Protein AF-A0A9E1KAI9-F1 (afdb_monomer)

Structure (mmCIF, N/CA/C/O backbone):
data_AF-A0A9E1KAI9-F1
#
_entry.id   AF-A0A9E1KAI9-F1
#
loop_
_atom_site.group_PDB
_atom_site.id
_atom_site.type_symbol
_atom_site.label_atom_id
_atom_site.label_alt_id
_atom_site.label_comp_id
_atom_site.label_asym_id
_atom_site.label_entity_id
_atom_site.label_seq_id
_atom_site.pdbx_PDB_ins_code
_atom_site.Cartn_x
_atom_site.Cartn_y
_atom_site.Cartn_z
_atom_site.occupancy
_atom_site.B_iso_or_equiv
_atom_site.auth_seq_id
_atom_site.auth_comp_id
_atom_site.auth_asym_id
_atom_site.auth_atom_id
_atom_site.pdbx_PDB_model_num
ATOM 1 N N . MET A 1 1 ? 0.701 -1.160 5.513 1.00 92.69 1 MET A N 1
ATOM 2 C CA . MET A 1 1 ? 1.869 -0.340 5.899 1.00 92.69 1 MET A CA 1
ATOM 3 C C . MET A 1 1 ? 3.098 -0.960 5.252 1.00 92.69 1 MET A C 1
ATOM 5 O O . MET A 1 1 ? 3.395 -2.106 5.571 1.00 92.69 1 MET A O 1
ATOM 9 N N . PRO A 1 2 ? 3.752 -0.283 4.296 1.00 93.56 2 PRO A N 1
ATOM 10 C CA . PRO A 1 2 ? 4.969 -0.798 3.673 1.00 93.56 2 PRO A CA 1
ATOM 11 C C . PRO A 1 2 ? 6.137 -0.823 4.668 1.00 93.56 2 PRO A C 1
ATOM 13 O O . PRO A 1 2 ? 6.304 0.105 5.458 1.00 93.56 2 PRO A O 1
ATOM 16 N N . ARG A 1 3 ? 6.957 -1.875 4.601 1.00 92.00 3 ARG A N 1
ATOM 17 C CA . ARG A 1 3 ? 8.209 -2.004 5.356 1.00 92.00 3 ARG A CA 1
ATOM 18 C C . ARG A 1 3 ? 9.370 -1.870 4.375 1.00 92.00 3 ARG A C 1
ATOM 20 O O . ARG A 1 3 ? 9.527 -2.713 3.497 1.00 92.00 3 ARG A O 1
ATOM 27 N N . ILE A 1 4 ? 10.118 -0.775 4.476 1.00 92.88 4 ILE A N 1
ATOM 28 C CA . ILE A 1 4 ? 11.231 -0.445 3.577 1.00 92.88 4 ILE A CA 1
ATOM 29 C C . ILE A 1 4 ? 12.449 -0.165 4.445 1.00 92.88 4 ILE A C 1
ATOM 31 O O . ILE A 1 4 ? 12.391 0.680 5.336 1.00 92.88 4 ILE A O 1
ATOM 35 N N . GLU A 1 5 ? 13.537 -0.886 4.193 1.00 91.06 5 GLU A N 1
ATOM 36 C CA . GLU A 1 5 ? 14.785 -0.719 4.933 1.00 91.06 5 GLU A CA 1
ATOM 37 C C . GLU A 1 5 ? 15.281 0.734 4.868 1.00 91.06 5 GLU A C 1
ATOM 39 O O . GLU A 1 5 ? 15.220 1.387 3.825 1.00 91.06 5 GLU A O 1
ATOM 44 N N . GLY A 1 6 ? 15.743 1.255 6.006 1.00 91.44 6 GLY A N 1
ATOM 45 C CA . GLY A 1 6 ? 16.211 2.638 6.134 1.00 91.44 6 GLY A CA 1
ATOM 46 C C . GLY A 1 6 ? 15.108 3.689 6.307 1.00 91.44 6 GLY A C 1
ATOM 47 O O . GLY A 1 6 ? 15.427 4.847 6.578 1.00 91.44 6 GLY A O 1
ATOM 48 N N . LEU A 1 7 ? 13.827 3.310 6.219 1.00 95.38 7 LEU A N 1
ATOM 49 C CA . LEU A 1 7 ? 12.692 4.219 6.387 1.00 95.38 7 LEU A CA 1
ATOM 50 C C . LEU A 1 7 ? 11.769 3.790 7.527 1.00 95.38 7 LEU A C 1
ATOM 52 O O . LEU A 1 7 ? 11.474 2.613 7.725 1.00 95.38 7 LEU A O 1
ATOM 56 N N . LYS A 1 8 ? 11.249 4.779 8.253 1.00 96.50 8 LYS A N 1
ATOM 57 C CA . LYS A 1 8 ? 10.130 4.599 9.179 1.00 96.50 8 LYS A CA 1
ATOM 58 C C . LYS A 1 8 ? 8.825 4.806 8.425 1.00 96.50 8 LYS A C 1
ATOM 60 O O . LYS A 1 8 ? 8.721 5.719 7.607 1.00 96.50 8 LYS A O 1
ATOM 65 N N . CYS A 1 9 ? 7.820 3.989 8.725 1.00 96.00 9 CYS A N 1
ATOM 66 C CA . CYS A 1 9 ? 6.474 4.165 8.199 1.00 96.00 9 CYS A CA 1
ATOM 67 C C . CYS A 1 9 ? 5.512 4.536 9.328 1.00 96.00 9 CYS A C 1
ATOM 69 O O . CYS A 1 9 ? 5.541 3.936 10.403 1.00 96.00 9 CYS A O 1
ATOM 71 N N . SER A 1 10 ? 4.618 5.483 9.063 1.00 96.38 10 SER A N 1
ATOM 72 C CA . SER A 1 10 ? 3.436 5.711 9.889 1.00 96.38 10 SER A CA 1
ATOM 73 C C . SER A 1 10 ? 2.179 5.800 9.034 1.00 96.38 10 SER A C 1
ATOM 75 O O . SER A 1 10 ? 2.232 6.118 7.844 1.00 96.38 10 SER A O 1
ATOM 77 N N . VAL A 1 11 ? 1.039 5.470 9.635 1.00 95.62 11 VAL A N 1
ATOM 78 C CA . VAL A 1 11 ? -0.279 5.559 9.009 1.00 95.62 11 VAL A CA 1
ATOM 79 C C . VAL A 1 11 ? -1.146 6.472 9.857 1.00 95.62 11 VAL A C 1
ATOM 81 O O . VAL A 1 11 ? -1.372 6.198 11.027 1.00 95.62 11 VAL A O 1
ATOM 84 N N . THR A 1 12 ? -1.634 7.567 9.287 1.00 94.94 12 THR A N 1
ATOM 85 C CA . THR A 1 12 ? -2.639 8.411 9.943 1.00 94.94 12 THR A CA 1
ATOM 86 C C . THR A 1 12 ? -4.023 7.984 9.493 1.00 94.94 12 THR A C 1
ATOM 88 O O . THR A 1 12 ? -4.262 7.880 8.293 1.00 94.94 12 THR A O 1
ATOM 91 N N . LEU A 1 13 ? -4.937 7.769 10.436 1.00 92.75 13 LEU A N 1
ATOM 92 C CA . LEU A 1 13 ? -6.351 7.532 10.170 1.00 92.75 13 LEU A CA 1
ATOM 93 C C . LEU A 1 13 ? -7.173 8.643 10.832 1.00 92.75 13 LEU A C 1
ATOM 95 O O . LEU A 1 13 ? -7.096 8.849 12.043 1.00 92.75 13 LEU A O 1
ATOM 99 N N . ALA A 1 14 ? -7.952 9.377 10.043 1.00 91.88 14 ALA A N 1
ATOM 100 C CA . ALA A 1 14 ? -8.855 10.418 10.536 1.00 91.88 14 ALA A CA 1
ATOM 101 C C . ALA A 1 14 ? -10.234 9.827 10.862 1.00 91.88 14 ALA A C 1
ATOM 103 O O . ALA A 1 14 ? -10.716 9.016 10.097 1.00 91.88 14 ALA A O 1
ATOM 104 N N . ASN A 1 15 ? -10.903 10.230 11.940 1.00 91.00 15 ASN A N 1
ATOM 105 C CA . ASN A 1 15 ? -12.297 9.898 12.249 1.00 91.00 15 ASN A CA 1
ATOM 106 C C . ASN A 1 15 ? -13.258 11.069 11.892 1.00 91.00 15 ASN A C 1
ATOM 108 O O . ASN A 1 15 ? -14.039 11.525 12.729 1.00 91.00 15 ASN A O 1
ATOM 112 N N . PHE A 1 16 ? -13.140 11.642 10.690 1.00 86.19 16 PHE A N 1
ATOM 113 C CA . PHE A 1 16 ? -14.055 12.653 10.158 1.00 86.19 16 PHE A CA 1
ATOM 114 C C . PHE A 1 16 ? -14.029 12.696 8.618 1.00 86.19 16 PHE A C 1
ATOM 116 O O . PHE A 1 16 ? -12.988 12.408 8.020 1.00 86.19 16 PHE A O 1
ATOM 123 N N . PRO A 1 17 ? -15.143 13.082 7.967 1.00 79.12 17 PRO A N 1
ATOM 124 C CA . PRO A 1 17 ? -15.203 13.247 6.518 1.00 79.12 17 PRO A CA 1
ATOM 125 C C . PRO A 1 17 ? -14.328 14.418 6.046 1.00 79.12 17 PRO A C 1
ATOM 127 O O . PRO A 1 17 ? -14.084 15.372 6.781 1.00 79.12 17 PRO A O 1
ATOM 130 N N . CYS A 1 18 ? -13.885 14.380 4.787 1.00 73.94 18 CYS A N 1
ATOM 131 C CA . CYS A 1 18 ? -13.087 15.466 4.202 1.00 73.94 18 CYS A CA 1
ATOM 132 C C . CYS A 1 18 ? -13.876 16.754 3.930 1.00 73.94 18 CYS A C 1
ATOM 134 O O . CYS A 1 18 ? -13.268 17.797 3.704 1.00 73.94 18 CYS A O 1
ATOM 136 N N . VAL A 1 19 ? -15.204 16.674 3.914 1.00 71.94 19 VAL A N 1
ATOM 137 C CA . VAL A 1 19 ? -16.100 17.818 3.754 1.00 71.94 19 VAL A CA 1
ATOM 138 C C . VAL A 1 19 ? -17.153 17.717 4.836 1.00 71.94 19 VAL A C 1
ATOM 140 O O . VAL A 1 19 ? -17.646 16.622 5.119 1.00 71.94 19 VAL A O 1
ATOM 143 N N . GLU A 1 20 ? -17.512 18.851 5.422 1.00 67.56 20 GLU A N 1
ATOM 144 C CA . GLU A 1 20 ? -18.705 18.930 6.251 1.00 67.56 20 GLU A CA 1
ATOM 145 C C . GLU A 1 20 ? -19.921 18.638 5.363 1.00 67.56 20 GLU A C 1
ATOM 147 O O . GLU A 1 20 ? -20.245 19.394 4.449 1.00 67.56 20 GLU A O 1
ATOM 152 N N . GLY A 1 21 ? -20.542 17.478 5.575 1.00 65.31 21 GLY A N 1
ATOM 153 C CA . GLY A 1 21 ? -21.837 17.161 4.985 1.00 65.31 21 GLY A CA 1
ATOM 154 C C . GLY A 1 21 ? -22.973 17.712 5.844 1.00 65.31 21 GLY A C 1
ATOM 155 O O . GLY A 1 21 ? -22.769 18.109 6.988 1.00 65.31 21 GLY A O 1
ATOM 156 N N . GLU A 1 22 ? -24.204 17.643 5.334 1.00 58.81 22 GLU A N 1
ATOM 157 C CA . GLU A 1 22 ? -25.411 18.018 6.093 1.00 58.81 22 GLU A CA 1
ATOM 158 C C . GLU A 1 22 ? -25.587 17.204 7.389 1.00 58.81 22 GLU A C 1
ATOM 160 O O . GLU A 1 22 ? -26.283 17.623 8.313 1.00 58.81 22 GLU A O 1
ATOM 165 N N . ARG A 1 23 ? -24.953 16.026 7.474 1.00 62.12 23 ARG A N 1
ATOM 166 C CA . ARG A 1 23 ? -24.934 15.186 8.672 1.00 62.12 23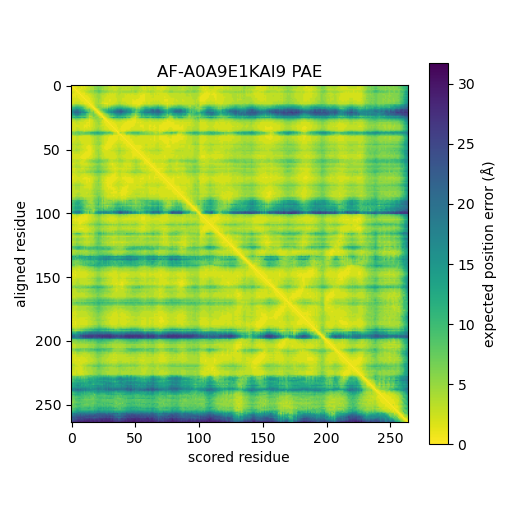 ARG A CA 1
ATOM 167 C C . ARG A 1 23 ? -23.615 15.340 9.415 1.00 62.12 23 ARG A C 1
ATOM 169 O O . ARG A 1 23 ? -22.555 15.005 8.889 1.00 62.12 23 ARG A O 1
ATOM 176 N N . LEU A 1 24 ? -23.715 15.749 10.677 1.00 67.50 24 LEU A N 1
ATOM 177 C CA . LEU A 1 24 ? -22.604 15.722 11.622 1.00 67.50 24 LEU A CA 1
ATOM 178 C C . LEU A 1 24 ? -22.093 14.287 11.790 1.00 67.50 24 LEU A C 1
ATOM 180 O O . LEU A 1 24 ? -22.855 13.375 12.121 1.00 67.50 24 LEU A O 1
ATOM 184 N N . TRP A 1 25 ? -20.791 14.096 11.583 1.00 80.38 25 TRP A N 1
ATOM 185 C CA . TRP A 1 25 ? -20.134 12.832 11.879 1.00 80.38 25 TRP A CA 1
ATOM 186 C C . TRP A 1 25 ? -20.003 12.671 13.395 1.00 80.38 25 TRP A C 1
ATOM 188 O O . TRP A 1 25 ? -19.253 13.403 14.036 1.00 80.38 25 TRP A O 1
ATOM 198 N N . SER A 1 26 ? -20.753 11.735 13.975 1.00 81.44 26 SER A N 1
ATOM 199 C CA . SER A 1 26 ? -20.848 11.547 15.431 1.00 81.44 26 SER A CA 1
ATOM 200 C C . SER A 1 26 ? -20.449 10.150 15.902 1.00 81.44 26 SER A C 1
ATOM 202 O O . SER A 1 26 ? -20.511 9.859 17.095 1.00 81.44 26 SER A O 1
ATOM 204 N N . LEU A 1 27 ? -20.029 9.276 14.984 1.00 87.88 27 LEU A N 1
ATOM 205 C CA . LEU A 1 27 ? -19.759 7.882 15.305 1.00 87.88 27 LEU A CA 1
ATOM 206 C C . LEU A 1 27 ? -18.315 7.691 15.781 1.00 87.88 27 LEU A C 1
ATOM 208 O O . LEU A 1 27 ? -17.360 7.892 15.026 1.00 87.88 27 LEU A O 1
ATOM 212 N N . GLU A 1 28 ? -18.159 7.271 17.035 1.00 92.88 28 GLU A N 1
ATOM 213 C CA . GLU A 1 28 ? -16.885 6.760 17.539 1.00 92.88 28 GLU A CA 1
ATOM 214 C C . GLU A 1 28 ? -16.474 5.519 16.737 1.00 92.88 28 GLU A C 1
ATOM 216 O O . GLU A 1 28 ? -17.298 4.649 16.444 1.00 92.88 28 GLU A O 1
ATOM 221 N N . GLN A 1 29 ? -15.199 5.452 16.360 1.00 93.44 29 GLN A N 1
ATOM 222 C CA . GLN A 1 29 ? -14.649 4.324 15.617 1.00 93.44 29 GLN A CA 1
ATOM 223 C C . GLN A 1 29 ? -13.656 3.561 16.475 1.00 93.44 29 GLN A C 1
ATOM 225 O O . GLN A 1 29 ? -12.839 4.149 17.180 1.00 93.44 29 GLN A O 1
ATOM 230 N N . VAL A 1 30 ? -13.679 2.240 16.366 1.00 95.44 30 VAL A N 1
ATOM 231 C CA . VAL A 1 30 ? -12.615 1.385 16.880 1.00 95.44 30 VAL A CA 1
ATOM 232 C C . VAL A 1 30 ? -11.583 1.233 15.768 1.00 95.44 30 VAL A C 1
ATOM 234 O O . VAL A 1 30 ? -11.950 0.952 14.626 1.00 95.44 30 VAL A O 1
ATOM 237 N N . ILE A 1 31 ? -10.307 1.445 16.087 1.00 95.50 31 ILE A N 1
ATOM 238 C CA . ILE A 1 31 ? -9.211 1.189 15.152 1.00 95.50 31 ILE A CA 1
ATOM 239 C C . ILE A 1 31 ? -8.764 -0.266 15.265 1.00 95.50 31 ILE A C 1
ATOM 241 O O . ILE A 1 31 ? -8.477 -0.775 16.356 1.00 95.50 31 ILE A O 1
ATOM 245 N N . HIS A 1 32 ? -8.662 -0.909 14.109 1.00 96.50 32 HIS A N 1
ATOM 246 C CA . HIS A 1 32 ? -8.173 -2.266 13.964 1.00 96.50 32 HIS A CA 1
ATOM 247 C C . HIS A 1 32 ? -6.912 -2.293 13.118 1.00 96.50 32 HIS A C 1
ATOM 249 O O . HIS A 1 32 ? -6.786 -1.557 12.138 1.00 96.50 32 HIS A O 1
ATOM 255 N N . VAL A 1 33 ? -6.012 -3.202 13.475 1.00 97.25 33 VAL A N 1
ATOM 256 C CA . VAL A 1 33 ? -4.964 -3.695 12.586 1.00 97.25 33 VAL A CA 1
ATOM 257 C C . VAL A 1 33 ? -5.292 -5.131 12.215 1.00 97.25 33 VAL A C 1
ATOM 259 O O . VAL A 1 33 ? -5.675 -5.927 13.074 1.00 97.25 33 VAL A O 1
ATOM 262 N N . ALA A 1 34 ? -5.164 -5.456 10.935 1.00 97.00 34 ALA A N 1
ATOM 263 C CA . ALA A 1 34 ? -5.319 -6.803 10.429 1.00 97.00 34 ALA A CA 1
ATOM 264 C C . ALA A 1 34 ? -4.177 -7.199 9.508 1.00 97.00 34 ALA A C 1
ATOM 266 O O . ALA A 1 34 ? -3.610 -6.376 8.790 1.00 97.00 34 ALA A O 1
ATOM 267 N N . TRP A 1 35 ? -3.868 -8.485 9.516 1.00 96.69 35 TRP A N 1
ATOM 268 C CA . TRP A 1 35 ? -2.906 -9.085 8.611 1.00 96.69 35 TRP A CA 1
ATOM 269 C C . TRP A 1 35 ? -3.357 -10.487 8.228 1.00 96.69 35 TRP A C 1
ATOM 271 O O . TRP A 1 35 ? -4.060 -11.162 8.981 1.00 96.69 35 TRP A O 1
ATOM 281 N N . SER A 1 36 ? -2.998 -10.897 7.017 1.00 95.31 36 SER A N 1
ATOM 282 C CA . SER A 1 36 ? -3.349 -12.217 6.517 1.00 95.31 36 SER A CA 1
ATOM 283 C C . SER A 1 36 ? -2.290 -13.210 6.963 1.00 95.31 36 SER A C 1
ATOM 285 O O . SER A 1 36 ? -1.118 -13.046 6.633 1.00 95.31 36 SER A O 1
ATOM 287 N N . GLU A 1 37 ? -2.709 -14.266 7.648 1.00 91.00 37 GLU A N 1
ATOM 288 C CA . GLU A 1 37 ? -1.842 -15.355 8.078 1.00 91.00 37 GLU A CA 1
ATOM 289 C C . GLU A 1 37 ? -2.486 -16.683 7.674 1.00 91.00 37 GLU A C 1
ATOM 291 O O . GLU A 1 37 ? -3.544 -17.066 8.172 1.00 91.00 37 GLU A O 1
ATOM 296 N N . HIS A 1 38 ? -1.852 -17.386 6.733 1.00 83.75 38 HIS A N 1
ATOM 297 C CA . HIS A 1 38 ? -2.396 -18.608 6.137 1.00 83.75 38 HIS A CA 1
ATOM 298 C C . HIS A 1 38 ? -3.825 -18.401 5.596 1.00 83.75 38 HIS A C 1
ATOM 300 O O . HIS A 1 38 ? -4.028 -17.632 4.660 1.00 83.75 38 HIS A O 1
ATOM 306 N N . SER A 1 39 ? -4.808 -19.095 6.174 1.00 90.00 39 SER A N 1
ATOM 307 C CA . SER A 1 39 ? -6.211 -19.104 5.761 1.00 90.00 39 SER A CA 1
ATOM 308 C C . SER A 1 39 ? -7.116 -18.248 6.648 1.00 90.00 39 SER A C 1
ATOM 310 O O . SER A 1 39 ? -8.333 -18.406 6.579 1.00 90.00 39 SER A O 1
ATOM 312 N N . VAL A 1 40 ? -6.560 -17.375 7.494 1.00 95.69 40 VAL A N 1
ATOM 313 C CA . VAL A 1 40 ? -7.331 -16.491 8.382 1.00 95.69 40 VAL A CA 1
ATOM 314 C C . VAL A 1 40 ? -6.773 -15.070 8.375 1.00 95.69 40 VAL A C 1
ATOM 316 O O . VAL A 1 40 ? -5.574 -14.838 8.217 1.00 95.69 40 VAL A O 1
ATOM 319 N N . TRP A 1 41 ? -7.651 -14.090 8.562 1.00 97.81 41 TRP A N 1
ATOM 320 C CA . TRP A 1 41 ? -7.236 -12.742 8.929 1.00 97.81 41 TRP A CA 1
ATOM 321 C C . TRP A 1 41 ? -7.062 -12.680 10.433 1.00 97.81 41 TRP A C 1
ATOM 323 O O . TRP A 1 41 ? -8.017 -12.918 11.166 1.00 97.81 41 TRP A O 1
ATOM 333 N N . GLN A 1 42 ? -5.873 -12.318 10.892 1.00 97.88 42 GLN A N 1
ATOM 334 C CA . GLN A 1 42 ? -5.660 -11.900 12.270 1.00 97.88 42 GLN A CA 1
ATOM 335 C C . GLN A 1 42 ? -6.122 -10.455 12.412 1.00 97.88 42 GLN A C 1
ATOM 337 O O . GLN A 1 42 ? -5.847 -9.633 11.539 1.00 97.88 42 GLN A O 1
ATOM 342 N N . VAL A 1 43 ? -6.819 -10.138 13.500 1.00 98.06 43 VAL A N 1
ATOM 343 C CA . VAL A 1 43 ? -7.335 -8.796 13.783 1.00 98.06 43 VAL A CA 1
ATOM 344 C C . VAL A 1 43 ? -7.047 -8.436 15.231 1.00 98.06 43 VAL A C 1
ATOM 346 O O . VAL A 1 43 ? -7.300 -9.224 16.146 1.00 98.06 43 VAL A O 1
ATOM 349 N N . ARG A 1 44 ? -6.536 -7.230 15.468 1.00 97.56 44 ARG A N 1
ATOM 350 C CA . ARG A 1 44 ? -6.349 -6.669 16.810 1.00 97.56 44 ARG A CA 1
ATOM 351 C C . ARG A 1 44 ? -6.952 -5.283 16.892 1.00 97.56 44 ARG A C 1
ATOM 353 O O . ARG A 1 44 ? -6.896 -4.505 15.946 1.00 97.56 44 ARG A O 1
ATOM 360 N N . THR A 1 45 ? -7.551 -4.996 18.041 1.00 97.31 45 THR A N 1
ATOM 361 C CA . THR A 1 45 ? -8.037 -3.655 18.370 1.00 97.31 45 THR A CA 1
ATOM 362 C C . THR A 1 45 ? -6.882 -2.859 18.957 1.00 97.31 45 THR A C 1
ATOM 364 O O . THR A 1 45 ? -6.291 -3.308 19.935 1.00 97.31 45 THR A O 1
ATOM 367 N N . LEU A 1 46 ? -6.592 -1.689 18.393 1.00 96.25 46 LEU A N 1
ATOM 368 C CA . LEU A 1 46 ? -5.538 -0.800 18.895 1.00 96.25 46 LEU A CA 1
ATOM 369 C C . LEU A 1 46 ? -6.083 0.274 19.846 1.00 96.25 46 LEU A C 1
ATOM 371 O O . LEU A 1 46 ? -5.362 0.773 20.700 1.00 96.25 46 LEU A O 1
ATOM 375 N N . GLY A 1 47 ? -7.369 0.613 19.734 1.00 95.94 47 GLY A N 1
ATOM 376 C CA . GLY A 1 47 ? -7.993 1.654 20.545 1.00 95.94 47 GLY A CA 1
ATOM 377 C C . GLY A 1 47 ? -9.287 2.171 19.930 1.00 95.94 47 GLY A C 1
ATOM 378 O O . GLY A 1 47 ? -9.856 1.545 19.030 1.00 95.94 47 GLY A O 1
ATOM 379 N N . THR A 1 48 ? -9.746 3.323 20.411 1.00 96.94 48 THR A N 1
ATOM 380 C CA . THR A 1 48 ? -10.894 4.034 19.845 1.00 96.94 48 THR A CA 1
ATOM 381 C C . THR A 1 48 ? -10.524 5.462 19.472 1.00 96.94 48 THR A C 1
ATOM 383 O O . THR A 1 48 ? -9.602 6.058 20.029 1.00 96.94 48 THR A O 1
ATOM 386 N N . VAL A 1 49 ? -11.217 5.999 18.472 1.00 94.94 49 VAL A N 1
ATOM 387 C CA . VAL A 1 49 ? -11.000 7.340 17.937 1.00 94.94 49 VAL A CA 1
ATOM 388 C C . VAL A 1 49 ? -12.332 8.066 17.943 1.00 94.94 49 VAL A C 1
ATOM 390 O O . VAL A 1 49 ? -13.290 7.658 17.282 1.00 94.94 49 VAL A O 1
ATOM 393 N N . LEU A 1 50 ? -12.389 9.163 18.693 1.0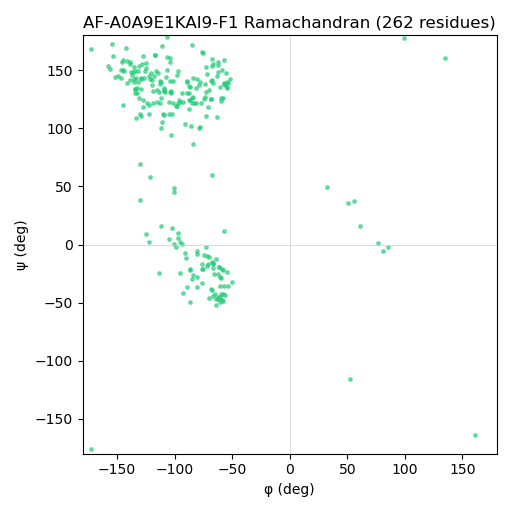0 94.94 50 LEU A N 1
ATOM 394 C CA . LEU A 1 50 ? -13.578 10.003 18.779 1.00 94.94 50 LEU A CA 1
ATOM 395 C C . LEU A 1 50 ? -13.854 10.720 17.446 1.00 94.94 50 LEU A C 1
ATOM 397 O O . LEU A 1 50 ? -12.916 10.976 16.685 1.00 94.94 50 LEU A O 1
ATOM 401 N N . PRO A 1 51 ? -15.116 11.081 17.160 1.00 90.88 51 PRO A N 1
ATOM 402 C CA . PRO A 1 51 ? -15.454 11.881 15.986 1.00 90.88 51 PRO A CA 1
ATOM 403 C C . PRO A 1 51 ? -14.635 13.179 15.920 1.00 90.88 51 PRO A C 1
ATOM 405 O O . PRO A 1 51 ? -14.394 13.824 16.943 1.00 90.88 51 PRO A O 1
ATOM 408 N N . GLY A 1 52 ? -14.177 13.562 14.727 1.00 89.31 52 GLY A N 1
ATOM 409 C CA . GLY A 1 52 ? -13.361 14.770 14.536 1.00 89.31 52 GLY A CA 1
ATOM 410 C C . GLY A 1 52 ? -11.895 14.629 14.957 1.00 89.31 52 GLY A C 1
ATOM 411 O O . GLY A 1 52 ? -11.141 15.596 14.873 1.00 89.31 52 GLY A O 1
ATOM 412 N N . LYS A 1 53 ? -11.464 13.452 15.427 1.00 93.38 53 LYS A N 1
ATOM 413 C CA . LYS A 1 53 ? -10.071 13.185 15.821 1.00 93.38 53 LYS A CA 1
ATOM 414 C C . LYS A 1 53 ? -9.363 12.310 14.807 1.00 93.38 53 LYS A C 1
ATOM 416 O O . LYS A 1 53 ? -10.003 11.633 14.024 1.00 93.38 53 LYS A O 1
ATOM 421 N N . SER A 1 54 ? -8.039 12.305 14.835 1.00 94.06 54 SER A N 1
ATOM 422 C CA . SER A 1 54 ? -7.205 11.385 14.062 1.00 94.06 54 SER A CA 1
ATOM 423 C C . SER A 1 54 ? -6.257 10.635 14.985 1.00 94.06 54 SER A C 1
ATOM 425 O O . SER A 1 54 ? -5.899 11.142 16.047 1.00 94.06 54 SER A O 1
ATOM 427 N N . VAL A 1 55 ? -5.809 9.468 14.545 1.00 95.44 55 VAL A N 1
ATOM 428 C CA . VAL A 1 55 ? -4.766 8.675 15.198 1.00 95.44 55 VAL A CA 1
ATOM 429 C C . VAL A 1 55 ? -3.620 8.448 14.220 1.00 95.44 55 VAL A C 1
ATOM 431 O O . VAL A 1 55 ? -3.847 8.333 13.015 1.00 95.44 55 VAL A O 1
ATOM 434 N N . VAL A 1 56 ? -2.392 8.415 14.729 1.00 96.56 56 VAL A N 1
ATOM 435 C CA . VAL A 1 56 ? -1.196 8.064 13.960 1.00 96.56 56 VAL A CA 1
ATOM 436 C C . VAL A 1 56 ? -0.680 6.748 14.505 1.00 96.56 56 VAL A C 1
ATOM 438 O O . VAL A 1 56 ? -0.356 6.690 15.680 1.00 96.56 56 VAL A O 1
ATOM 441 N N . CYS A 1 57 ? -0.584 5.739 13.646 1.00 96.00 57 CYS A N 1
ATOM 442 C CA . CYS A 1 57 ? -0.026 4.441 13.985 1.00 96.00 57 CYS A CA 1
ATOM 443 C C . CYS A 1 57 ? 1.385 4.287 13.433 1.00 96.00 57 CYS A C 1
ATOM 445 O O . CYS A 1 57 ? 1.621 4.535 12.245 1.00 96.00 57 CYS A O 1
ATOM 447 N N . THR A 1 58 ? 2.319 3.859 14.275 1.00 95.06 58 THR A N 1
ATOM 448 C CA . THR A 1 58 ? 3.707 3.555 13.894 1.00 95.06 58 THR A CA 1
ATOM 449 C C . THR A 1 58 ? 3.97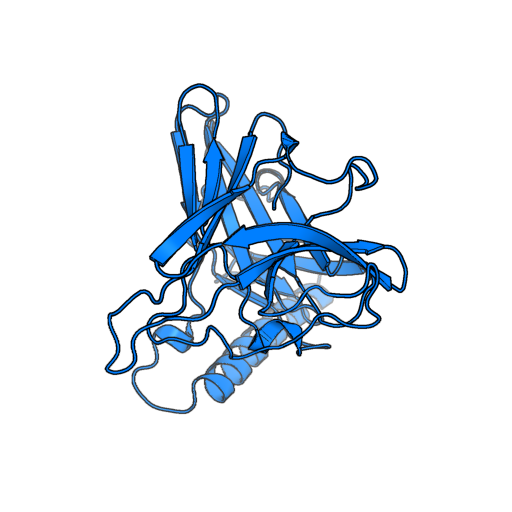6 2.055 13.985 1.00 95.06 58 THR A C 1
ATOM 451 O O . THR A 1 58 ? 3.150 1.290 14.481 1.00 95.06 58 THR A O 1
ATOM 454 N N . CYS A 1 59 ? 5.137 1.614 13.494 1.00 89.31 59 CYS A N 1
ATOM 455 C CA . CYS A 1 59 ? 5.558 0.221 13.645 1.00 89.31 59 CYS A CA 1
ATOM 456 C C . CYS A 1 59 ? 5.677 -0.214 15.116 1.00 89.31 59 CYS A C 1
ATOM 458 O O . CYS A 1 59 ? 5.470 -1.386 15.404 1.00 89.31 59 CYS A O 1
ATOM 460 N N . ASP A 1 60 ? 5.977 0.717 16.026 1.00 88.88 60 ASP A N 1
ATOM 461 C CA . ASP A 1 60 ? 6.177 0.437 17.455 1.00 88.88 60 ASP A CA 1
ATOM 462 C C . ASP A 1 60 ? 4.863 0.095 18.181 1.00 88.88 60 ASP A C 1
ATOM 464 O O . ASP A 1 60 ? 4.875 -0.494 19.257 1.00 88.88 60 ASP A O 1
ATOM 468 N N . GLU A 1 61 ? 3.721 0.455 17.589 1.00 90.69 61 GLU A N 1
ATOM 469 C CA . GLU A 1 61 ? 2.379 0.172 18.113 1.00 90.69 61 GLU A CA 1
ATOM 470 C C . GLU A 1 61 ? 1.783 -1.128 17.548 1.00 90.69 61 GLU A C 1
ATOM 472 O O . GLU A 1 61 ? 0.639 -1.481 17.849 1.00 90.69 61 GLU A O 1
ATOM 477 N N . LEU A 1 62 ? 2.524 -1.831 16.686 1.00 93.75 62 LEU A N 1
ATOM 478 C CA . LEU A 1 62 ? 2.068 -3.089 16.111 1.00 93.75 62 LEU A CA 1
ATOM 479 C C . LEU A 1 62 ? 2.074 -4.208 17.170 1.00 93.75 62 LEU A C 1
ATOM 481 O O . LEU A 1 62 ? 2.945 -4.226 18.040 1.00 93.75 62 LEU A O 1
ATOM 485 N N . PRO A 1 63 ? 1.133 -5.168 17.093 1.00 94.50 63 PRO A N 1
ATOM 486 C CA . PRO A 1 63 ? 1.123 -6.327 17.982 1.00 94.50 63 PRO A CA 1
ATOM 487 C C . PRO A 1 63 ? 2.439 -7.107 17.895 1.00 94.50 63 PRO A C 1
ATOM 489 O O . PRO A 1 63 ? 2.956 -7.311 16.797 1.00 94.50 63 PRO A O 1
ATOM 492 N N . SER A 1 64 ? 2.964 -7.569 19.032 1.00 94.00 64 SER A N 1
ATOM 493 C CA . SER A 1 64 ? 4.247 -8.286 19.083 1.00 94.00 64 SER A CA 1
ATOM 494 C C . SER A 1 64 ? 4.206 -9.644 18.382 1.00 94.00 64 SER A C 1
ATOM 496 O O . SER A 1 64 ? 5.250 -10.175 18.015 1.00 94.00 64 SER A O 1
ATOM 498 N N . GLU A 1 65 ? 3.015 -10.207 18.179 1.00 94.62 65 GLU A N 1
ATOM 499 C CA . GLU A 1 65 ? 2.812 -11.434 17.414 1.00 94.62 65 GLU A CA 1
ATOM 500 C C . GLU A 1 65 ? 2.800 -11.238 15.889 1.00 94.62 65 GLU A C 1
ATOM 502 O O . GLU A 1 65 ? 2.745 -12.230 15.167 1.00 94.62 65 GLU A O 1
ATOM 507 N N . LEU A 1 66 ? 2.804 -10.000 15.377 1.00 94.69 66 LEU A N 1
ATOM 508 C CA . LEU A 1 66 ? 2.810 -9.736 13.936 1.00 94.69 66 LEU A CA 1
ATOM 509 C C . LEU A 1 66 ? 4.178 -10.115 13.337 1.00 94.69 66 LEU A C 1
ATOM 511 O O . LEU A 1 66 ? 5.168 -9.462 13.669 1.00 94.69 66 LEU A O 1
ATOM 515 N N . PRO A 1 67 ? 4.250 -11.074 12.395 1.00 92.62 67 PRO A N 1
ATOM 516 C CA . PRO A 1 67 ? 5.521 -11.457 11.785 1.00 92.62 67 PRO A CA 1
ATOM 517 C C . PRO A 1 67 ? 6.187 -10.314 11.005 1.00 92.62 67 PRO A C 1
ATOM 519 O O . PRO A 1 67 ? 5.513 -9.469 10.401 1.00 92.62 67 PRO A O 1
ATOM 522 N N . ASP A 1 68 ? 7.522 -10.305 10.968 1.00 90.19 68 ASP A N 1
ATOM 523 C CA . ASP A 1 68 ? 8.330 -9.257 10.324 1.00 90.19 68 ASP A CA 1
ATOM 524 C C . ASP A 1 68 ? 8.164 -9.191 8.795 1.00 90.19 68 ASP A C 1
ATOM 526 O O . ASP A 1 68 ? 8.309 -8.125 8.186 1.00 90.19 68 ASP A O 1
ATOM 530 N N . ASP A 1 69 ? 7.784 -10.296 8.160 1.00 90.19 69 ASP A N 1
ATOM 531 C CA . ASP A 1 69 ? 7.622 -10.396 6.709 1.00 90.19 69 ASP A CA 1
ATOM 532 C C . ASP A 1 69 ? 6.175 -10.182 6.228 1.00 90.19 69 ASP A C 1
ATOM 534 O O . ASP A 1 69 ? 5.921 -10.286 5.024 1.00 90.19 69 ASP A O 1
ATOM 538 N N . ILE A 1 70 ? 5.239 -9.892 7.141 1.00 92.94 70 ILE A N 1
ATOM 539 C CA . ILE A 1 70 ? 3.818 -9.683 6.844 1.00 92.94 70 ILE A CA 1
ATOM 540 C C . ILE A 1 70 ? 3.459 -8.195 6.889 1.00 92.94 70 ILE A C 1
ATOM 542 O O . ILE A 1 70 ? 3.900 -7.428 7.744 1.00 92.94 70 ILE A O 1
ATOM 546 N N . SER A 1 71 ? 2.601 -7.776 5.958 1.00 93.81 71 SER A N 1
ATOM 547 C CA . SER A 1 71 ? 2.097 -6.404 5.901 1.00 93.81 71 SER A CA 1
ATOM 548 C C . SER A 1 71 ? 0.851 -6.212 6.773 1.00 93.81 71 SER A C 1
ATOM 550 O O . SER A 1 71 ? -0.156 -6.881 6.532 1.00 93.81 71 SER A O 1
ATOM 552 N N . PRO A 1 72 ? 0.856 -5.257 7.722 1.00 95.75 72 PRO A N 1
ATOM 553 C CA . PRO A 1 72 ? -0.342 -4.893 8.464 1.00 95.75 72 PRO A CA 1
ATOM 554 C C . PRO A 1 72 ? -1.187 -3.869 7.694 1.00 95.75 72 PRO A C 1
ATOM 556 O O . PRO A 1 72 ? -0.667 -2.940 7.056 1.00 95.75 72 PRO A O 1
ATOM 559 N N . PHE A 1 73 ? -2.504 -4.007 7.802 1.00 95.44 73 PHE A N 1
ATOM 560 C CA . PHE A 1 73 ? -3.516 -3.117 7.241 1.00 95.44 73 PHE A CA 1
ATOM 561 C C . PHE A 1 73 ? -4.369 -2.540 8.361 1.00 95.44 73 PHE A C 1
ATOM 563 O O . PHE A 1 73 ? -4.757 -3.254 9.278 1.00 95.44 73 PHE A O 1
ATOM 570 N N . PHE A 1 74 ? -4.665 -1.248 8.281 1.00 94.81 74 PHE A N 1
ATOM 571 C CA . PHE A 1 74 ? -5.408 -0.534 9.312 1.00 94.81 74 PHE A CA 1
ATOM 572 C C . PHE A 1 74 ? -6.769 -0.136 8.769 1.00 94.81 74 PHE A C 1
ATOM 574 O O . PHE A 1 74 ? -6.873 0.286 7.616 1.00 94.81 74 PHE A O 1
ATOM 581 N N . PHE A 1 75 ? -7.800 -0.252 9.594 1.00 93.19 75 PHE A N 1
ATOM 582 C CA . PHE A 1 75 ? -9.143 0.172 9.227 1.00 93.19 75 PHE A CA 1
ATOM 583 C C . PHE A 1 75 ? -9.958 0.540 10.464 1.00 93.19 75 PHE A C 1
ATOM 585 O O . PHE A 1 75 ? -9.613 0.186 11.592 1.00 93.19 75 PHE A O 1
ATOM 592 N N . PHE A 1 76 ? -11.045 1.270 10.232 1.00 92.38 76 PHE A N 1
ATOM 593 C CA . PHE A 1 76 ? -12.030 1.585 11.255 1.00 92.38 76 PHE A CA 1
ATOM 594 C C . PHE A 1 76 ? -13.226 0.650 11.181 1.00 92.38 76 PHE A C 1
ATOM 596 O O . PHE A 1 76 ? -13.678 0.277 10.095 1.00 92.38 76 PHE A O 1
ATOM 603 N N . HIS A 1 77 ? -13.782 0.337 12.346 1.00 92.38 77 HIS A N 1
ATOM 604 C CA . HIS A 1 77 ? -15.087 -0.289 12.455 1.00 92.38 77 HIS A CA 1
ATOM 605 C C . HIS A 1 77 ? -15.813 0.202 13.727 1.00 92.38 77 HIS A C 1
ATOM 607 O O . HIS A 1 77 ? -15.173 0.352 14.768 1.00 92.38 77 HIS A O 1
ATOM 613 N N . PRO A 1 78 ? -17.148 0.400 13.724 1.00 91.75 78 PRO A N 1
ATOM 614 C CA . PRO A 1 78 ? -17.876 0.939 14.886 1.00 91.75 78 PRO A CA 1
ATOM 615 C C . PRO A 1 78 ? -17.888 0.021 16.109 1.00 91.75 78 PRO A C 1
ATOM 617 O O . PRO A 1 78 ? -18.262 0.423 17.206 1.00 91.75 78 PRO A O 1
ATOM 620 N N . LYS A 1 79 ? -17.559 -1.255 15.909 1.00 94.06 79 LYS A N 1
ATOM 621 C CA . LYS A 1 79 ? -17.577 -2.285 16.947 1.00 94.06 79 LYS A CA 1
ATOM 622 C C . LYS A 1 79 ? -16.229 -2.973 17.012 1.00 94.06 79 LYS A C 1
ATOM 624 O O . LYS A 1 79 ? -15.587 -3.170 15.979 1.00 94.06 79 LYS A O 1
ATOM 629 N N . LYS A 1 80 ? -15.857 -3.424 18.211 1.00 96.25 80 LYS A N 1
ATOM 630 C CA . LYS A 1 80 ? -14.771 -4.392 18.377 1.00 96.25 80 LYS A CA 1
ATOM 631 C C . LYS A 1 80 ? -15.092 -5.648 17.565 1.00 96.25 80 LYS A C 1
ATOM 633 O O . LYS A 1 80 ? -16.238 -6.094 17.533 1.00 96.25 80 LYS A O 1
ATOM 638 N N . LEU A 1 81 ? -14.076 -6.171 16.896 1.00 96.62 81 LEU A N 1
ATOM 639 C CA . LEU A 1 81 ? -14.165 -7.354 16.050 1.00 96.62 81 LEU A CA 1
ATOM 640 C C . LEU A 1 81 ? -13.544 -8.548 16.782 1.00 96.62 81 LEU A C 1
ATOM 642 O O . LEU A 1 81 ? -12.738 -8.332 17.695 1.00 96.62 81 LEU A O 1
ATOM 646 N N . PRO A 1 82 ? -13.913 -9.788 16.418 1.00 97.56 82 PRO A N 1
ATOM 647 C CA . PRO A 1 82 ? -13.194 -10.970 16.883 1.00 97.56 82 PRO A CA 1
ATOM 648 C C . PRO A 1 82 ? -11.708 -10.894 16.505 1.00 97.56 82 PRO A C 1
ATOM 650 O O . PRO A 1 82 ? -11.323 -10.175 15.584 1.00 97.56 82 PRO A O 1
ATOM 653 N N . SER A 1 83 ? -10.873 -11.650 17.220 1.00 97.12 83 SER A N 1
ATOM 654 C CA . SER A 1 83 ? -9.424 -11.697 16.986 1.00 97.12 83 SER A CA 1
ATOM 655 C C . SER A 1 83 ? -9.042 -12.313 15.639 1.00 97.12 83 SER A C 1
ATOM 657 O O . SER A 1 8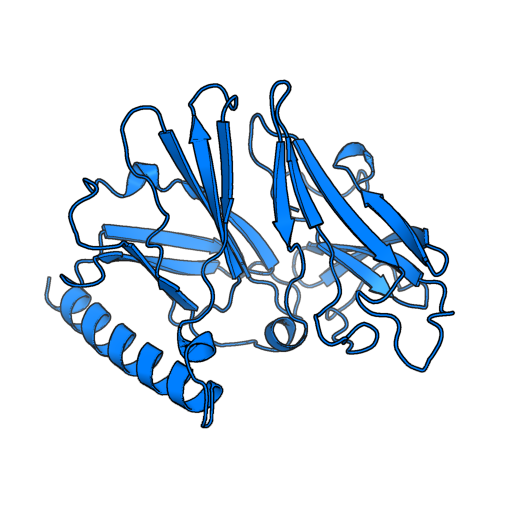3 ? -7.909 -12.137 15.192 1.00 97.12 83 SER A O 1
ATOM 659 N N . THR A 1 84 ? -9.971 -13.018 14.994 1.00 97.62 84 THR A N 1
ATOM 660 C CA . THR A 1 84 ? -9.808 -13.588 13.661 1.00 97.62 84 THR A CA 1
ATOM 661 C C . THR A 1 84 ? -11.043 -13.349 12.796 1.00 97.62 84 THR A C 1
ATOM 663 O O . THR A 1 84 ? -12.159 -13.229 13.304 1.00 97.62 84 THR A O 1
ATOM 666 N N . LEU A 1 85 ? -10.848 -13.288 11.478 1.00 97.38 85 LEU A N 1
ATOM 667 C CA . LEU A 1 85 ? -11.918 -13.226 10.483 1.00 97.38 85 LEU A CA 1
ATOM 668 C C . LEU A 1 85 ? -11.626 -14.177 9.318 1.00 97.38 85 LEU A C 1
ATOM 670 O O . LEU A 1 85 ? -10.498 -14.255 8.835 1.00 97.38 85 LEU A O 1
ATOM 674 N N . ASP A 1 86 ? -12.667 -14.814 8.787 1.00 96.31 86 ASP A N 1
ATOM 675 C CA . ASP A 1 86 ? -12.555 -15.612 7.557 1.00 96.31 86 ASP A CA 1
ATOM 676 C C . ASP A 1 86 ? -12.480 -14.733 6.302 1.00 96.31 86 ASP A C 1
ATOM 678 O O . ASP A 1 86 ? -12.035 -15.173 5.243 1.00 96.31 86 ASP A O 1
ATOM 682 N N . ARG A 1 87 ? -12.951 -13.483 6.397 1.00 95.56 87 ARG A N 1
ATOM 683 C CA . ARG A 1 87 ? -12.895 -12.472 5.336 1.00 95.56 87 ARG A CA 1
ATOM 684 C C . ARG A 1 87 ? -12.794 -11.070 5.934 1.00 95.56 87 ARG A C 1
ATOM 686 O O . ARG A 1 87 ? -13.433 -10.793 6.948 1.00 95.56 87 ARG A O 1
ATOM 693 N N . LEU A 1 88 ? -12.070 -10.165 5.276 1.00 94.25 88 LEU A N 1
ATOM 694 C CA . LEU A 1 88 ? -12.129 -8.742 5.615 1.00 94.25 88 LEU A CA 1
ATOM 695 C C . LEU A 1 88 ? -13.525 -8.175 5.368 1.00 94.25 88 LEU A C 1
ATOM 697 O O . LEU A 1 88 ? -14.218 -8.538 4.412 1.00 94.25 88 LEU A O 1
ATOM 701 N N . ILE A 1 89 ? -13.901 -7.238 6.231 1.00 90.38 89 ILE A N 1
ATOM 702 C CA . ILE A 1 89 ? -15.166 -6.520 6.146 1.00 90.38 89 ILE A CA 1
ATOM 703 C C . ILE A 1 89 ? -15.070 -5.502 5.011 1.00 90.38 89 ILE A C 1
ATOM 705 O O . ILE A 1 89 ? -14.181 -4.653 4.997 1.00 90.38 89 ILE A O 1
ATOM 709 N N . ILE A 1 90 ? -16.014 -5.574 4.077 1.00 86.88 90 ILE A N 1
ATOM 710 C CA . ILE A 1 90 ? -16.211 -4.556 3.046 1.00 86.88 90 ILE A CA 1
ATOM 711 C C . ILE A 1 90 ? -17.354 -3.670 3.528 1.00 86.88 90 ILE A C 1
ATOM 713 O O . ILE A 1 90 ? -18.455 -4.162 3.771 1.00 86.88 90 ILE A O 1
ATOM 717 N N . SER A 1 91 ? -17.079 -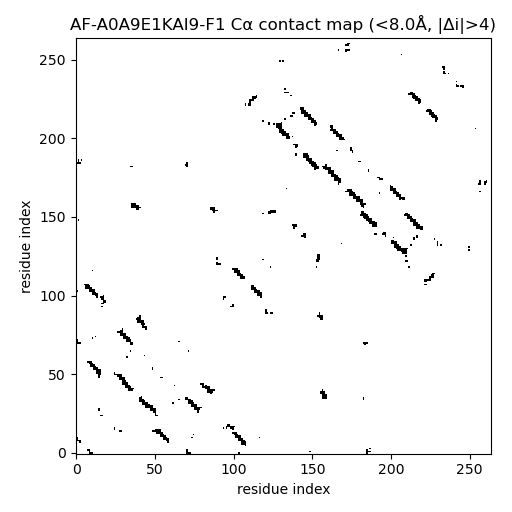2.385 3.722 1.00 79.31 91 SER A N 1
ATOM 718 C CA . SER A 1 91 ? -18.031 -1.438 4.296 1.00 79.31 91 SER A CA 1
ATOM 719 C C . SER A 1 91 ? -17.944 -0.090 3.598 1.00 79.31 91 SER A C 1
ATOM 721 O O . SER A 1 91 ? -16.848 0.415 3.359 1.00 79.31 91 SER A O 1
ATOM 723 N N . ASP A 1 92 ? -19.109 0.509 3.359 1.00 76.00 92 ASP A N 1
ATOM 724 C CA . ASP A 1 92 ? -19.256 1.862 2.815 1.00 76.00 92 ASP A CA 1
ATOM 725 C C . ASP A 1 92 ? -19.478 2.908 3.918 1.00 76.00 92 ASP A C 1
ATOM 727 O O . ASP A 1 92 ? -19.796 4.059 3.633 1.00 76.00 92 ASP A O 1
ATOM 731 N N . LEU A 1 93 ? -19.306 2.531 5.193 1.00 73.00 93 LEU A N 1
ATOM 732 C CA . LEU A 1 93 ? -19.520 3.404 6.356 1.00 73.00 93 LEU A CA 1
ATOM 733 C C . LEU A 1 93 ? -18.810 4.763 6.231 1.00 73.00 93 LEU A C 1
ATOM 735 O O . LEU A 1 93 ? -19.296 5.771 6.731 1.00 73.00 93 LEU A O 1
ATOM 739 N N . MET A 1 94 ? -17.662 4.757 5.561 1.00 69.38 94 MET A N 1
ATOM 740 C CA . MET A 1 94 ? -16.734 5.876 5.432 1.00 69.38 94 MET A CA 1
ATOM 741 C C . MET A 1 94 ? -16.693 6.413 3.989 1.00 69.38 94 MET A C 1
ATOM 743 O O . MET A 1 94 ? -15.747 7.100 3.603 1.00 69.38 94 MET A O 1
ATOM 747 N N . LEU A 1 95 ? -17.678 6.058 3.157 1.00 73.38 95 LEU A N 1
ATOM 748 C CA . LEU A 1 95 ? -17.723 6.454 1.755 1.00 73.38 95 LEU A CA 1
ATOM 749 C C . LEU A 1 95 ? -18.225 7.900 1.635 1.00 73.38 95 LEU A C 1
ATOM 751 O O . LEU A 1 95 ? -19.420 8.175 1.713 1.00 73.38 95 LEU A O 1
ATOM 755 N N . THR A 1 96 ? -17.294 8.833 1.450 1.00 71.50 96 THR A N 1
ATOM 756 C CA . THR A 1 96 ? -17.559 10.267 1.261 1.00 71.50 96 THR A CA 1
ATOM 757 C C . THR A 1 96 ? -17.088 10.715 -0.118 1.00 71.50 96 THR A C 1
ATOM 759 O O . THR A 1 96 ? -16.280 10.043 -0.745 1.00 71.50 96 THR A O 1
ATOM 762 N N . SER A 1 97 ? -17.548 11.868 -0.606 1.00 69.00 97 SER A N 1
ATOM 763 C CA . SER A 1 97 ? -16.999 12.477 -1.824 1.00 69.00 97 SER A CA 1
ATOM 764 C C . SER A 1 97 ? -16.480 13.885 -1.518 1.00 69.00 97 SER A C 1
ATOM 766 O O . SER A 1 97 ? -17.298 14.762 -1.238 1.00 69.00 97 SER A O 1
ATOM 768 N N . PRO A 1 98 ? -15.153 14.130 -1.579 1.00 68.88 98 PRO A N 1
ATOM 769 C CA . PRO A 1 98 ? -14.071 13.166 -1.808 1.00 68.88 98 PRO A CA 1
ATOM 770 C C . PRO A 1 98 ? -13.965 12.091 -0.717 1.00 68.88 98 PRO A C 1
ATOM 772 O O . PRO A 1 98 ? -14.402 12.302 0.417 1.00 68.88 98 PRO A O 1
ATOM 775 N N . ASN A 1 99 ? -13.365 10.950 -1.075 1.00 66.00 99 ASN A N 1
ATOM 776 C CA . ASN A 1 99 ? -13.138 9.828 -0.163 1.00 66.00 99 ASN A CA 1
ATOM 777 C C . ASN A 1 99 ? -12.291 10.246 1.046 1.00 66.00 99 ASN A C 1
ATOM 779 O O . ASN A 1 99 ? -11.439 11.135 0.961 1.00 66.00 99 ASN A O 1
ATOM 783 N N . TRP A 1 100 ? -12.543 9.562 2.156 1.00 66.62 100 TRP A N 1
ATOM 784 C CA . TRP A 1 100 ? -11.833 9.696 3.418 1.00 66.62 100 TRP A CA 1
ATOM 785 C C . TRP A 1 100 ? -10.313 9.583 3.265 1.00 66.62 100 TRP A C 1
ATOM 787 O O . TRP A 1 100 ? -9.857 8.753 2.490 1.00 66.62 100 TRP A O 1
ATOM 797 N N . ARG A 1 101 ? -9.536 10.368 4.030 1.00 71.06 101 ARG A N 1
ATOM 798 C CA . ARG A 1 101 ? -8.064 10.385 3.981 1.00 71.06 101 ARG A CA 1
ATOM 799 C C . ARG A 1 101 ? -7.402 9.643 5.147 1.00 71.06 101 ARG A C 1
ATOM 801 O O . ARG A 1 101 ? -7.172 10.222 6.210 1.00 71.06 101 ARG A O 1
ATOM 808 N N . ALA A 1 102 ? -7.071 8.375 4.949 1.00 87.19 102 ALA A N 1
ATOM 809 C CA . ALA A 1 102 ? -5.889 7.802 5.569 1.00 87.19 102 ALA A CA 1
ATOM 810 C C . ALA A 1 102 ? -4.632 8.350 4.866 1.00 87.19 102 ALA A C 1
ATOM 812 O O . ALA A 1 102 ? -4.638 8.722 3.694 1.00 87.19 102 ALA A O 1
ATOM 813 N N . ASN A 1 103 ? -3.512 8.419 5.568 1.00 91.69 103 ASN A N 1
ATOM 814 C CA . ASN A 1 103 ? -2.252 8.864 4.981 1.00 91.69 103 ASN A CA 1
ATOM 815 C C . ASN A 1 103 ? -1.149 7.892 5.361 1.00 91.69 103 ASN A C 1
ATOM 817 O O . ASN A 1 103 ? -0.999 7.568 6.535 1.00 91.69 103 ASN A O 1
ATOM 821 N N . ILE A 1 104 ? -0.383 7.440 4.374 1.00 93.88 104 ILE A N 1
ATOM 822 C CA . ILE A 1 104 ? 0.855 6.700 4.602 1.00 93.88 104 ILE A CA 1
ATOM 823 C C . ILE A 1 104 ? 1.988 7.711 4.525 1.00 93.88 104 ILE A C 1
ATOM 825 O O . ILE A 1 104 ? 2.142 8.390 3.510 1.00 93.88 104 ILE A O 1
ATOM 829 N N . ARG A 1 105 ? 2.796 7.788 5.578 1.00 96.25 105 ARG A N 1
ATOM 830 C CA . ARG A 1 105 ? 4.006 8.605 5.623 1.00 96.25 105 ARG A CA 1
ATOM 831 C C . ARG A 1 105 ? 5.225 7.705 5.720 1.00 96.25 105 ARG A C 1
ATOM 833 O O . ARG A 1 105 ? 5.283 6.831 6.581 1.00 96.25 105 ARG A O 1
ATOM 840 N N . LEU A 1 106 ? 6.206 7.974 4.870 1.00 97.00 106 LEU A N 1
ATOM 841 C CA . LEU A 1 106 ? 7.547 7.412 4.946 1.00 97.00 106 LEU A CA 1
ATOM 842 C C . LEU A 1 106 ? 8.510 8.508 5.387 1.00 97.00 106 LEU A C 1
ATOM 844 O O . LEU A 1 106 ? 8.492 9.608 4.831 1.00 97.00 106 LEU A O 1
ATOM 848 N N . SER A 1 107 ? 9.343 8.231 6.382 1.00 97.38 107 SER A N 1
ATOM 849 C CA . SER A 1 107 ? 10.308 9.195 6.905 1.00 97.38 107 SER A CA 1
ATOM 850 C C . SER A 1 107 ? 11.697 8.600 7.087 1.00 97.38 107 SER A C 1
ATOM 852 O O . SER A 1 107 ? 11.870 7.451 7.492 1.00 97.38 107 SER A O 1
ATOM 854 N N . SER A 1 108 ? 12.691 9.430 6.801 1.00 96.62 108 SER A N 1
ATOM 855 C CA . SER A 1 108 ? 14.088 9.250 7.176 1.00 96.62 108 SER A CA 1
ATOM 856 C C . SER A 1 108 ? 14.424 10.235 8.312 1.00 96.62 108 SER A C 1
ATOM 858 O O . SER A 1 108 ? 13.571 11.038 8.707 1.00 96.62 108 SER A O 1
ATOM 860 N N . PRO A 1 109 ? 15.656 10.235 8.851 1.00 95.75 109 PRO A N 1
ATOM 861 C CA . PRO A 1 109 ? 16.090 11.277 9.783 1.00 95.75 109 PRO A CA 1
ATOM 862 C C . PRO A 1 109 ? 16.097 12.697 9.189 1.00 95.75 109 PRO A C 1
ATOM 864 O O . PRO A 1 109 ? 16.133 13.663 9.946 1.00 95.75 109 PRO A O 1
ATOM 867 N N . THR A 1 110 ? 16.104 12.838 7.859 1.00 95.88 110 THR A N 1
ATOM 868 C CA . THR A 1 110 ? 16.330 14.121 7.169 1.00 95.88 110 THR A CA 1
ATOM 869 C C . THR A 1 110 ? 15.112 14.635 6.408 1.00 95.88 110 THR A C 1
ATOM 871 O O . THR A 1 110 ? 15.009 15.841 6.194 1.00 95.88 110 THR A O 1
ATOM 874 N N . THR A 1 111 ? 14.184 13.767 5.995 1.00 97.06 111 THR A N 1
ATOM 875 C CA . THR A 1 111 ? 12.978 14.178 5.264 1.00 97.06 111 THR A CA 1
ATOM 876 C C . THR A 1 111 ? 11.824 13.193 5.444 1.00 97.06 111 THR A C 1
ATOM 878 O O . THR A 1 111 ? 11.968 12.109 6.012 1.00 97.06 111 THR A O 1
ATOM 881 N N . SER A 1 112 ? 10.651 13.561 4.941 1.00 96.75 112 SER A N 1
ATOM 882 C CA . SER A 1 112 ? 9.497 12.672 4.870 1.00 96.75 112 SER A CA 1
ATOM 883 C C . SER A 1 112 ? 8.686 12.933 3.614 1.00 96.75 112 SER A C 1
ATOM 885 O O . SER A 1 112 ? 8.616 14.064 3.140 1.00 96.75 112 SER A O 1
ATOM 887 N N . THR A 1 113 ? 8.041 11.890 3.114 1.00 95.75 113 THR A N 1
ATOM 888 C CA . THR A 1 113 ? 7.058 11.969 2.037 1.00 95.75 113 THR A CA 1
ATOM 889 C C . THR A 1 113 ? 5.791 11.249 2.470 1.00 95.75 113 THR A C 1
ATOM 891 O O . THR A 1 113 ? 5.818 10.387 3.354 1.00 95.75 113 THR A O 1
ATOM 894 N N . SER A 1 114 ? 4.657 11.624 1.894 1.00 93.69 114 SER A N 1
ATOM 895 C CA . SER A 1 114 ? 3.388 11.015 2.255 1.00 93.69 114 SER A CA 1
ATOM 896 C C . SER A 1 114 ? 2.445 10.927 1.079 1.00 93.69 114 SER A C 1
ATOM 898 O O . SER A 1 114 ? 2.446 11.801 0.218 1.00 93.69 114 SER A O 1
ATOM 900 N N . TYR A 1 115 ? 1.602 9.908 1.106 1.00 89.75 115 TYR A N 1
ATOM 901 C CA . TYR A 1 115 ? 0.630 9.644 0.067 1.00 89.75 115 TYR A CA 1
ATOM 902 C C . TYR A 1 115 ? -0.708 9.204 0.672 1.00 89.75 115 TYR A C 1
ATOM 904 O O . TYR A 1 115 ? -0.782 8.759 1.823 1.00 89.75 115 TYR A O 1
ATOM 912 N N . GLN A 1 116 ? -1.776 9.382 -0.100 1.00 86.62 116 GLN A N 1
ATOM 913 C CA . GLN A 1 116 ? -3.121 8.962 0.265 1.00 86.62 116 GLN A CA 1
ATOM 914 C C . GLN A 1 116 ? -3.155 7.437 0.490 1.00 86.62 116 GLN A C 1
ATOM 916 O O . GLN A 1 116 ? -2.714 6.654 -0.343 1.00 86.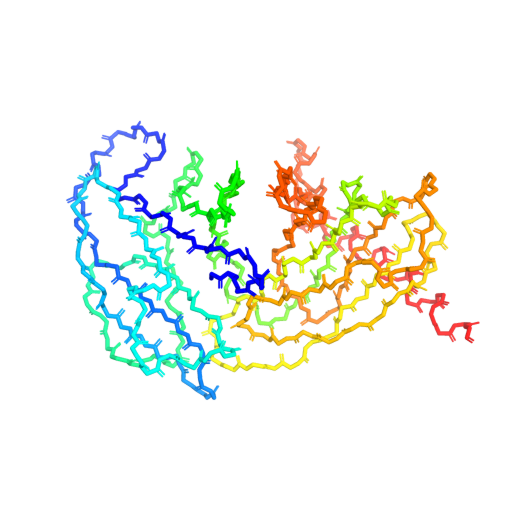62 116 GLN A O 1
ATOM 921 N N . GLY A 1 117 ? -3.590 7.009 1.671 1.00 81.75 117 GLY A N 1
ATOM 922 C CA . GLY A 1 117 ? -3.304 5.671 2.188 1.00 81.75 117 GLY A CA 1
ATOM 923 C C . GLY A 1 117 ? -4.413 4.640 2.015 1.00 81.75 117 GLY A C 1
ATOM 924 O O . GLY A 1 117 ? -4.231 3.506 2.461 1.00 81.75 117 GLY A O 1
ATOM 925 N N . GLU A 1 118 ? -5.569 5.001 1.453 1.00 84.81 118 GLU A N 1
ATOM 926 C CA . GLU A 1 118 ? -6.704 4.077 1.417 1.00 84.81 118 GLU A CA 1
ATOM 927 C C . GLU A 1 118 ? -6.581 3.064 0.288 1.00 84.81 118 GLU A C 1
ATOM 929 O O . GLU A 1 118 ? -6.199 3.362 -0.845 1.00 84.81 118 GLU A O 1
ATOM 934 N N . TYR A 1 119 ? -7.014 1.849 0.599 1.00 87.69 119 TYR A N 1
ATOM 935 C CA . TYR A 1 119 ? -7.325 0.859 -0.409 1.00 87.69 119 TYR A CA 1
ATOM 936 C C . TYR A 1 119 ? -8.832 0.914 -0.692 1.00 87.69 119 TYR A C 1
ATOM 938 O O . TYR A 1 119 ? -9.616 0.745 0.247 1.00 87.69 119 TYR A O 1
ATOM 946 N N . PRO A 1 120 ? -9.278 1.148 -1.941 1.00 83.62 120 PRO A N 1
ATOM 947 C CA . PRO A 1 120 ? -10.703 1.257 -2.236 1.00 83.62 120 PRO A CA 1
ATOM 948 C C . PRO A 1 120 ? -11.473 -0.005 -1.823 1.00 83.62 120 PRO A C 1
ATOM 950 O O . PRO A 1 120 ? -11.145 -1.106 -2.266 1.00 83.62 120 PRO A O 1
ATOM 953 N N . GLY A 1 121 ? -12.533 0.144 -1.020 1.00 83.00 121 GLY A N 1
ATOM 954 C CA . GLY A 1 121 ? -13.339 -0.989 -0.539 1.00 83.00 121 GLY A CA 1
ATOM 955 C C . GLY A 1 121 ? -13.917 -1.840 -1.676 1.00 83.00 121 GLY A C 1
ATOM 956 O O . GLY A 1 121 ? -13.915 -3.068 -1.609 1.00 83.00 121 GLY A O 1
ATOM 957 N N . SER A 1 122 ? -14.294 -1.197 -2.784 1.00 82.31 122 SER A N 1
ATOM 958 C CA . SER A 1 122 ? -14.753 -1.869 -4.004 1.00 82.31 122 SER A CA 1
ATOM 959 C C . SER A 1 122 ? -13.696 -2.777 -4.648 1.00 82.31 122 SER A C 1
ATOM 961 O O . SER A 1 122 ? -14.068 -3.734 -5.322 1.00 82.31 122 SER A O 1
ATOM 963 N N . MET A 1 123 ? -12.397 -2.531 -4.427 1.00 87.00 123 MET A N 1
ATOM 964 C CA . MET A 1 123 ? -11.311 -3.396 -4.905 1.00 87.00 123 MET A CA 1
ATOM 965 C C . MET A 1 123 ? -11.091 -4.617 -4.004 1.00 87.00 123 MET A C 1
ATOM 967 O O . MET A 1 123 ? -10.698 -5.662 -4.513 1.00 87.00 123 MET A O 1
ATOM 971 N N . ILE A 1 124 ? -11.399 -4.533 -2.701 1.00 90.50 124 ILE A N 1
ATOM 972 C CA . ILE A 1 124 ? -11.237 -5.649 -1.743 1.00 90.50 124 ILE A CA 1
ATOM 973 C C . ILE A 1 124 ? -12.102 -6.851 -2.157 1.00 90.50 124 ILE A C 1
ATOM 975 O O . ILE A 1 124 ? -11.701 -8.008 -2.009 1.00 90.50 124 ILE A O 1
ATOM 979 N N . GLY A 1 125 ? -13.286 -6.588 -2.715 1.00 88.19 125 GLY A N 1
ATOM 980 C CA . GLY A 1 125 ? -14.203 -7.620 -3.202 1.00 88.19 125 GLY A CA 1
ATOM 981 C C . GLY A 1 125 ? -13.789 -8.289 -4.517 1.00 88.19 125 GLY A C 1
ATOM 982 O O . GLY A 1 125 ? -14.413 -9.273 -4.913 1.00 88.19 125 GLY A O 1
ATOM 983 N N . VAL A 1 126 ? -12.759 -7.792 -5.210 1.00 87.75 126 VAL A N 1
ATOM 984 C CA . VAL A 1 126 ? -12.363 -8.305 -6.526 1.00 87.75 126 VAL A CA 1
ATOM 985 C C . VAL A 1 126 ? -11.417 -9.493 -6.363 1.00 87.75 126 VAL A C 1
ATOM 987 O O . VAL A 1 126 ? -10.228 -9.347 -6.095 1.00 87.75 126 VAL A O 1
ATOM 990 N N . GLU A 1 127 ? -11.941 -10.709 -6.538 1.00 81.31 127 GLU A N 1
ATOM 991 C CA . GLU A 1 127 ? -11.130 -11.926 -6.389 1.00 81.31 127 GLU A CA 1
ATOM 992 C C . GLU A 1 127 ? -10.205 -12.179 -7.589 1.00 81.31 127 GLU A C 1
ATOM 994 O O . GLU A 1 127 ? -9.094 -12.669 -7.388 1.00 81.31 127 GLU A O 1
ATOM 999 N N . LYS A 1 128 ? -10.641 -11.797 -8.799 1.00 83.88 128 LYS A N 1
ATOM 1000 C CA . LYS A 1 128 ? -9.892 -11.887 -10.060 1.00 83.88 128 LYS A CA 1
ATOM 1001 C C . LYS A 1 128 ? -10.018 -10.579 -10.831 1.00 83.88 128 LYS A C 1
ATOM 1003 O O . LYS A 1 128 ? -11.124 -10.067 -10.997 1.00 83.88 128 LYS A O 1
ATOM 1008 N N . GLY A 1 129 ? -8.911 -10.067 -11.347 1.00 85.25 129 GLY A N 1
ATOM 1009 C CA . GLY A 1 129 ? -8.918 -8.874 -12.181 1.00 85.25 129 GLY A CA 1
ATOM 1010 C C . GLY A 1 129 ? -7.555 -8.598 -12.788 1.00 85.25 129 GLY A C 1
ATOM 1011 O O . GLY A 1 129 ? -6.629 -9.383 -12.633 1.00 85.25 129 GLY A O 1
ATOM 1012 N N . THR A 1 130 ? -7.453 -7.478 -13.494 1.00 88.25 130 THR A N 1
ATOM 1013 C CA . THR A 1 130 ? -6.240 -7.085 -14.210 1.00 88.25 130 THR A CA 1
ATOM 1014 C C . THR A 1 130 ? -5.706 -5.753 -13.696 1.00 88.25 130 THR A C 1
ATOM 1016 O O . THR A 1 130 ? -6.462 -4.803 -13.437 1.00 88.25 130 THR A O 1
ATOM 1019 N N . LEU A 1 131 ? -4.384 -5.659 -13.617 1.00 89.44 131 LEU A N 1
ATOM 1020 C CA . LEU A 1 131 ? -3.647 -4.444 -13.310 1.00 89.44 131 LEU A CA 1
ATOM 1021 C C . LEU A 1 131 ? -3.071 -3.899 -14.613 1.00 89.44 131 LEU A C 1
ATOM 1023 O O . LEU A 1 131 ? -2.460 -4.629 -15.387 1.00 89.44 131 LEU A O 1
ATOM 1027 N N . LEU A 1 132 ? -3.260 -2.606 -14.833 1.00 87.62 132 LEU A N 1
ATOM 1028 C CA . LEU A 1 132 ? -2.507 -1.833 -15.808 1.00 87.62 132 LEU A CA 1
ATOM 1029 C C . LEU A 1 132 ? -2.326 -0.453 -15.203 1.00 87.62 132 LEU A C 1
ATOM 1031 O O . LEU A 1 132 ? -3.313 0.222 -14.905 1.00 87.62 132 LEU A O 1
ATOM 1035 N N . SER A 1 133 ? -1.079 -0.060 -15.020 1.00 86.44 133 SER A N 1
ATOM 1036 C CA . SER A 1 133 ? -0.710 1.260 -14.548 1.00 86.44 133 SER A CA 1
ATOM 1037 C C . SER A 1 133 ? 0.421 1.779 -15.410 1.00 86.44 133 SER A C 1
ATOM 1039 O O . SER A 1 133 ? 1.411 1.089 -15.653 1.00 86.44 133 SER A O 1
ATOM 1041 N N . LEU A 1 134 ? 0.243 3.001 -15.888 1.00 82.81 134 LEU A N 1
ATOM 1042 C CA . LEU A 1 134 ? 1.271 3.727 -16.609 1.00 82.81 134 LEU A CA 1
ATOM 1043 C C . LEU A 1 134 ? 2.123 4.436 -15.570 1.00 82.81 134 LEU A C 1
ATOM 1045 O O . LEU A 1 134 ? 1.569 5.014 -14.637 1.00 82.81 134 LEU A O 1
ATOM 1049 N N . SER A 1 135 ? 3.438 4.391 -15.725 1.00 76.88 135 SER A N 1
ATOM 1050 C CA . SER A 1 135 ? 4.373 4.893 -14.722 1.00 76.88 135 SER A CA 1
ATOM 1051 C C . SER A 1 135 ? 5.265 5.992 -15.307 1.00 76.88 135 SER A C 1
ATOM 1053 O O . SER A 1 135 ? 6.485 5.855 -15.288 1.00 76.88 135 SER A O 1
ATOM 1055 N N . PRO A 1 136 ? 4.694 7.098 -15.836 1.00 68.19 136 PRO A N 1
ATOM 1056 C CA . PRO A 1 136 ? 5.487 8.181 -16.421 1.00 68.19 136 PRO A CA 1
ATOM 1057 C C . PRO A 1 136 ? 6.390 8.894 -15.402 1.00 68.19 136 PRO A C 1
ATOM 1059 O O . PRO A 1 136 ? 7.241 9.677 -15.796 1.00 68.19 136 PRO A O 1
ATOM 1062 N N . LEU A 1 137 ? 6.186 8.649 -14.105 1.00 70.00 137 LEU A N 1
ATOM 1063 C CA . LEU A 1 137 ? 6.894 9.305 -13.004 1.00 70.00 137 LEU A CA 1
ATOM 1064 C C . LEU A 1 137 ? 8.024 8.442 -12.422 1.00 70.00 137 LEU A C 1
ATOM 1066 O O . LEU A 1 137 ? 8.705 8.858 -11.487 1.00 70.00 137 LEU A O 1
ATOM 1070 N N . VAL A 1 138 ? 8.240 7.239 -12.962 1.00 77.31 138 VAL A N 1
ATOM 1071 C CA . VAL A 1 138 ? 9.380 6.400 -12.576 1.00 77.31 138 VAL A CA 1
ATOM 1072 C C . VAL A 1 138 ? 10.663 7.062 -13.067 1.00 77.31 138 VAL A C 1
ATOM 1074 O O . VAL A 1 138 ? 10.795 7.346 -14.251 1.00 77.31 138 VAL A O 1
ATOM 1077 N N . GLN A 1 139 ? 11.612 7.293 -12.158 1.00 77.88 139 GLN A N 1
ATOM 1078 C CA . GLN A 1 139 ? 12.888 7.937 -12.470 1.00 77.88 139 GLN A CA 1
ATOM 1079 C C . GLN A 1 139 ? 14.018 6.913 -12.354 1.00 77.88 139 GLN A C 1
ATOM 1081 O O . GLN A 1 139 ? 14.422 6.546 -11.249 1.00 77.88 139 GLN A O 1
ATOM 1086 N N . LEU A 1 140 ? 14.541 6.450 -13.489 1.00 78.94 140 LEU A N 1
ATOM 1087 C CA . LEU A 1 140 ? 15.632 5.464 -13.552 1.00 78.94 140 LEU A CA 1
ATOM 1088 C C . LEU A 1 140 ? 16.982 6.138 -13.827 1.00 78.94 140 LEU A C 1
ATOM 1090 O O . LEU A 1 140 ? 17.753 5.711 -14.678 1.00 78.94 140 LEU A O 1
ATOM 1094 N N . LYS A 1 141 ? 17.258 7.240 -13.124 1.00 80.44 141 LYS A N 1
ATOM 1095 C CA . LYS A 1 141 ? 18.490 8.022 -13.302 1.00 80.44 141 LYS A CA 1
ATOM 1096 C C . LYS A 1 141 ? 19.542 7.634 -12.271 1.00 80.44 141 LYS A C 1
ATOM 1098 O O . LYS A 1 141 ? 19.219 7.311 -11.129 1.00 80.44 141 LYS A O 1
ATOM 1103 N N . ALA A 1 142 ? 20.812 7.746 -12.655 1.00 81.38 142 ALA A N 1
ATOM 1104 C CA . ALA A 1 142 ? 21.931 7.518 -11.747 1.00 81.38 142 ALA A CA 1
ATOM 1105 C C . ALA A 1 142 ? 21.820 8.390 -10.479 1.00 81.38 142 ALA A C 1
ATOM 1107 O O . ALA A 1 142 ? 21.535 9.586 -10.550 1.00 81.38 142 ALA A O 1
ATOM 1108 N N . GLY A 1 143 ? 22.062 7.783 -9.313 1.00 86.25 143 GLY A N 1
ATOM 1109 C CA . GLY A 1 143 ? 21.970 8.449 -8.008 1.00 86.25 143 GLY A CA 1
ATOM 1110 C C . GLY A 1 143 ? 20.567 8.484 -7.390 1.00 86.25 143 GLY A C 1
ATOM 1111 O O . GLY A 1 143 ? 20.427 8.968 -6.264 1.00 86.25 143 GLY A O 1
ATOM 1112 N N . LEU A 1 144 ? 19.557 7.952 -8.084 1.00 89.56 144 LEU A N 1
ATOM 1113 C CA . LEU A 1 144 ? 18.208 7.750 -7.566 1.00 89.56 144 LEU A CA 1
ATOM 1114 C C . LEU A 1 144 ? 17.883 6.259 -7.474 1.00 89.56 144 LEU A C 1
ATOM 1116 O O . LEU A 1 144 ? 18.312 5.455 -8.298 1.00 89.56 144 LEU A O 1
ATOM 1120 N N . THR A 1 145 ? 17.070 5.917 -6.485 1.00 90.75 145 THR A N 1
ATOM 1121 C CA . THR A 1 145 ? 16.472 4.598 -6.314 1.00 90.75 145 THR A CA 1
ATOM 1122 C C . THR A 1 145 ? 14.966 4.742 -6.459 1.00 90.75 145 THR A C 1
ATOM 1124 O O . THR A 1 145 ? 14.333 5.496 -5.718 1.00 90.75 145 THR A O 1
ATOM 1127 N N . SER A 1 146 ? 14.395 3.998 -7.404 1.00 91.25 146 SER A N 1
ATOM 1128 C CA . SER A 1 146 ? 12.952 3.920 -7.627 1.00 91.25 146 SER A CA 1
ATOM 1129 C C . SER A 1 146 ? 12.436 2.550 -7.195 1.00 91.25 146 SER A C 1
ATOM 1131 O O . SER A 1 146 ? 12.999 1.521 -7.564 1.00 91.25 146 SER A O 1
ATOM 1133 N N . LYS A 1 147 ? 11.352 2.522 -6.423 1.00 93.44 147 LYS A N 1
ATOM 1134 C CA . LYS A 1 147 ? 10.680 1.305 -5.958 1.00 93.44 147 LYS A CA 1
ATOM 1135 C C . LYS A 1 147 ? 9.187 1.392 -6.247 1.00 93.44 147 LYS A C 1
ATOM 1137 O O . LYS A 1 147 ? 8.578 2.450 -6.107 1.00 93.44 147 LYS A O 1
ATOM 1142 N N . LEU A 1 148 ? 8.582 0.267 -6.608 1.00 93.94 148 LEU A N 1
ATOM 1143 C CA . LEU A 1 148 ? 7.134 0.115 -6.668 1.00 93.94 148 LEU A CA 1
ATOM 1144 C C . LEU A 1 148 ? 6.650 -0.552 -5.381 1.00 93.94 148 LEU A C 1
ATOM 1146 O O . LEU A 1 148 ? 7.000 -1.693 -5.092 1.00 93.94 148 LEU A O 1
ATOM 1150 N N . ILE A 1 149 ? 5.799 0.148 -4.644 1.00 95.00 149 ILE A N 1
ATOM 1151 C CA . ILE A 1 149 ? 4.978 -0.395 -3.570 1.00 95.00 149 ILE A CA 1
ATOM 1152 C C . ILE A 1 149 ? 3.650 -0.825 -4.198 1.00 95.00 149 ILE A C 1
ATOM 1154 O O . ILE A 1 149 ? 2.806 0.008 -4.523 1.00 95.00 149 ILE A O 1
ATOM 1158 N N . LEU A 1 150 ? 3.457 -2.127 -4.393 1.00 94.31 150 LEU A N 1
ATOM 1159 C CA . LEU A 1 150 ? 2.214 -2.681 -4.920 1.00 94.31 150 LEU A CA 1
ATOM 1160 C C . LEU A 1 150 ? 1.383 -3.292 -3.794 1.00 94.31 150 LEU A C 1
ATOM 1162 O O . LEU A 1 150 ? 1.737 -4.333 -3.234 1.00 94.31 150 LEU A O 1
ATOM 1166 N N . VAL A 1 151 ? 0.246 -2.664 -3.503 1.00 93.44 151 VAL A N 1
ATOM 1167 C CA . VAL A 1 151 ? -0.736 -3.179 -2.543 1.00 93.44 151 VAL A CA 1
ATOM 1168 C C . VAL A 1 151 ? -1.840 -3.912 -3.293 1.00 93.44 151 VAL A C 1
ATOM 1170 O O . VAL A 1 151 ? -2.511 -3.324 -4.136 1.00 93.44 151 VAL A O 1
ATOM 1173 N N . ASN A 1 152 ? -2.056 -5.187 -2.990 1.00 92.56 152 ASN A N 1
ATOM 1174 C CA . ASN A 1 152 ? -3.035 -6.060 -3.649 1.00 92.56 152 ASN A CA 1
ATOM 1175 C C . ASN A 1 152 ? -3.907 -6.787 -2.611 1.00 92.56 152 ASN A C 1
ATOM 1177 O O . ASN A 1 152 ? -3.803 -7.996 -2.389 1.00 92.56 152 ASN A O 1
ATOM 1181 N N . LEU A 1 153 ? -4.760 -6.012 -1.947 1.00 93.25 153 LEU A N 1
ATOM 1182 C CA . LEU A 1 153 ? -5.622 -6.490 -0.876 1.00 93.25 153 LEU A CA 1
ATOM 1183 C C . LEU A 1 153 ? -6.887 -7.164 -1.431 1.00 93.25 153 LEU A C 1
ATOM 1185 O O . LEU A 1 153 ? -7.538 -6.641 -2.332 1.00 93.25 153 LEU A O 1
ATOM 1189 N N . GLY A 1 154 ? -7.248 -8.318 -0.880 1.00 93.75 154 GLY A N 1
ATOM 1190 C CA . GLY A 1 154 ? -8.492 -9.030 -1.154 1.00 93.75 154 GLY A CA 1
ATOM 1191 C C . GLY A 1 154 ? -9.244 -9.362 0.132 1.00 93.75 154 GLY A C 1
ATOM 1192 O O . GLY A 1 154 ? -8.687 -9.350 1.223 1.00 93.75 154 GLY A O 1
ATOM 1193 N N . ALA A 1 155 ? -10.534 -9.672 0.008 1.00 94.75 155 ALA A N 1
ATOM 1194 C CA . ALA A 1 155 ? -11.354 -10.034 1.160 1.00 94.75 155 ALA A CA 1
ATOM 1195 C C . ALA A 1 155 ? -10.938 -11.375 1.780 1.00 94.75 155 ALA A C 1
ATOM 1197 O O . ALA A 1 155 ? -10.955 -11.513 2.999 1.00 94.75 155 ALA A O 1
ATOM 1198 N N . LYS A 1 156 ? -10.589 -12.371 0.957 1.00 94.94 156 LYS A N 1
ATOM 1199 C CA . LYS A 1 156 ? -10.140 -13.682 1.441 1.00 94.94 156 LYS A CA 1
ATOM 1200 C C . LYS A 1 156 ? -8.717 -13.580 2.000 1.00 94.94 156 LYS A C 1
ATOM 1202 O O . LYS A 1 156 ? -7.895 -12.907 1.373 1.00 94.94 156 LYS A O 1
ATOM 1207 N N . PRO A 1 157 ? -8.429 -14.228 3.138 1.00 94.62 157 PRO A N 1
ATOM 1208 C CA . PRO A 1 157 ? -7.066 -14.405 3.604 1.00 94.62 157 PRO A CA 1
ATOM 1209 C C . PRO A 1 157 ? -6.325 -15.337 2.649 1.00 94.62 157 PRO A C 1
ATOM 1211 O O . PRO A 1 157 ? -6.932 -16.087 1.883 1.00 94.62 157 PRO A O 1
ATOM 1214 N N . GLY A 1 158 ? -5.009 -15.260 2.697 1.00 90.12 158 GLY A N 1
ATOM 1215 C CA . GLY A 1 158 ? -4.109 -15.927 1.775 1.00 90.12 158 GLY A CA 1
ATOM 1216 C C . GLY A 1 158 ? -3.012 -14.980 1.320 1.00 90.12 158 GLY A C 1
ATOM 1217 O O . GLY A 1 158 ? -3.113 -13.759 1.443 1.00 90.12 158 GLY A O 1
ATOM 1218 N N . ASN A 1 159 ? -1.940 -15.564 0.812 1.00 86.75 159 ASN A N 1
ATOM 1219 C CA . ASN A 1 159 ? -0.787 -14.862 0.267 1.00 86.75 159 ASN A CA 1
ATOM 1220 C C . ASN A 1 159 ? -0.441 -15.410 -1.120 1.00 86.75 159 ASN A C 1
ATOM 1222 O O . ASN A 1 159 ? 0.735 -15.567 -1.454 1.00 86.75 159 ASN A O 1
ATOM 1226 N N . GLU A 1 160 ? -1.468 -15.725 -1.918 1.00 90.31 160 GLU A N 1
ATOM 1227 C CA . GLU A 1 160 ? -1.290 -16.350 -3.224 1.00 90.31 160 GLU A CA 1
ATOM 1228 C C . GLU A 1 160 ? -0.333 -15.533 -4.090 1.00 90.31 160 GLU A C 1
ATOM 1230 O O . GLU A 1 160 ? -0.362 -14.298 -4.101 1.00 90.31 160 GLU A O 1
ATOM 1235 N N . ILE A 1 161 ? 0.526 -16.240 -4.817 1.00 93.25 161 ILE A N 1
ATOM 1236 C CA . ILE A 1 161 ? 1.531 -15.611 -5.659 1.00 93.25 161 ILE A CA 1
ATOM 1237 C C . ILE A 1 161 ? 0.897 -15.195 -6.984 1.00 93.25 161 ILE A C 1
ATOM 1239 O O . ILE A 1 161 ? 0.362 -16.019 -7.723 1.00 93.25 161 ILE A O 1
ATOM 1243 N N . GLY A 1 162 ? 0.981 -13.904 -7.287 1.00 91.88 162 GLY A N 1
ATOM 1244 C CA . GLY A 1 162 ? 0.671 -13.328 -8.588 1.00 91.88 162 GLY A CA 1
ATOM 1245 C C . GLY A 1 162 ? 1.939 -12.969 -9.357 1.00 91.88 162 GLY A C 1
ATOM 1246 O O . GLY A 1 162 ? 3.009 -12.792 -8.776 1.00 91.88 162 GLY A O 1
ATOM 1247 N N . GLN A 1 163 ? 1.805 -12.817 -10.671 1.00 94.06 163 GLN A N 1
ATOM 1248 C CA . GLN A 1 163 ? 2.866 -12.299 -11.536 1.00 94.06 163 GLN A CA 1
ATOM 1249 C C . GLN A 1 163 ? 2.611 -10.837 -11.879 1.00 94.06 163 GLN A C 1
ATOM 1251 O O . GLN A 1 163 ? 1.476 -10.437 -12.157 1.00 94.06 163 GLN A O 1
ATOM 1256 N N . VAL A 1 164 ? 3.677 -10.047 -11.898 1.00 94.00 164 VAL A N 1
ATOM 1257 C CA . VAL A 1 164 ? 3.671 -8.653 -12.335 1.00 94.00 164 VAL A CA 1
ATOM 1258 C C . VAL A 1 164 ? 4.779 -8.471 -13.357 1.00 94.00 164 VAL A C 1
ATOM 1260 O O . VAL A 1 164 ? 5.906 -8.923 -13.161 1.00 94.00 164 VAL A O 1
ATOM 1263 N N . ARG A 1 165 ? 4.446 -7.800 -14.457 1.00 92.75 165 ARG A N 1
ATOM 1264 C CA . ARG A 1 165 ? 5.362 -7.543 -15.565 1.00 92.75 165 ARG A CA 1
ATOM 1265 C C . ARG A 1 165 ? 5.520 -6.052 -15.787 1.00 92.75 165 ARG A C 1
ATOM 1267 O O . ARG A 1 165 ? 4.579 -5.275 -15.607 1.00 92.75 165 ARG A O 1
ATOM 1274 N N . PHE A 1 166 ? 6.713 -5.686 -16.225 1.00 90.94 166 PHE A N 1
ATOM 1275 C CA . PHE A 1 166 ? 7.086 -4.336 -16.609 1.00 90.94 166 PHE A CA 1
ATOM 1276 C C . PHE A 1 166 ? 7.394 -4.333 -18.096 1.00 90.94 166 PHE A C 1
ATOM 1278 O O . PHE A 1 166 ? 8.108 -5.208 -18.580 1.00 90.94 166 PHE A O 1
ATOM 1285 N N . ALA A 1 167 ? 6.853 -3.369 -18.831 1.00 89.12 167 ALA A N 1
ATOM 1286 C CA . ALA A 1 167 ? 7.108 -3.235 -20.259 1.00 89.12 167 ALA A CA 1
ATOM 1287 C C . ALA A 1 167 ? 7.231 -1.772 -20.669 1.00 89.12 167 ALA A C 1
ATOM 1289 O O . ALA A 1 167 ? 6.717 -0.875 -20.001 1.00 89.12 167 ALA A O 1
ATOM 1290 N N . GLN A 1 168 ? 7.891 -1.554 -21.800 1.00 87.00 168 GLN A N 1
ATOM 1291 C CA . GLN A 1 168 ? 7.912 -0.267 -22.483 1.00 87.00 168 GLN A CA 1
ATOM 1292 C C . GLN A 1 168 ? 6.537 0.021 -23.095 1.00 87.00 168 GLN A C 1
ATOM 1294 O O . GLN A 1 168 ? 5.964 -0.843 -23.764 1.00 87.00 168 GLN A O 1
ATOM 1299 N N . MET A 1 169 ? 5.997 1.221 -22.898 1.00 83.12 169 MET A N 1
ATOM 1300 C CA . MET A 1 169 ? 4.623 1.538 -23.278 1.00 83.12 169 MET A CA 1
ATOM 1301 C C . MET A 1 169 ? 4.396 1.534 -24.803 1.00 83.12 169 MET A C 1
ATOM 1303 O O . MET A 1 169 ? 3.386 1.022 -25.295 1.00 83.12 169 MET A O 1
ATOM 1307 N N . ARG A 1 170 ? 5.315 2.126 -25.567 1.00 83.44 170 ARG A N 1
ATOM 1308 C CA . ARG A 1 170 ? 5.239 2.298 -27.025 1.00 83.44 170 ARG A CA 1
ATOM 1309 C C . ARG A 1 170 ? 5.801 1.074 -27.736 1.00 83.44 170 ARG A C 1
ATOM 1311 O O . ARG A 1 170 ? 5.132 0.528 -28.612 1.00 83.44 170 ARG A O 1
ATOM 1318 N N . ARG A 1 171 ? 6.998 0.628 -27.341 1.00 85.19 171 ARG A N 1
ATOM 1319 C CA . ARG A 1 171 ? 7.696 -0.526 -27.937 1.00 85.19 171 ARG A CA 1
ATOM 1320 C C . ARG A 1 171 ? 7.114 -1.872 -27.521 1.00 85.19 171 ARG A C 1
ATOM 1322 O O . ARG A 1 171 ? 7.321 -2.848 -28.230 1.00 85.19 171 ARG A O 1
ATOM 1329 N N . LYS A 1 172 ? 6.389 -1.934 -26.397 1.00 84.19 172 LYS A N 1
ATOM 1330 C CA . LYS A 1 172 ? 5.739 -3.151 -25.864 1.00 84.19 172 LYS A CA 1
ATOM 1331 C C . LYS A 1 172 ? 6.701 -4.290 -25.529 1.00 84.19 172 LYS A C 1
ATOM 1333 O O . LYS A 1 172 ? 6.269 -5.423 -25.341 1.00 84.19 172 LYS A O 1
ATOM 1338 N N . LYS A 1 173 ? 7.995 -3.990 -25.422 1.00 86.38 173 LYS A N 1
ATOM 1339 C CA . LYS A 1 173 ? 9.016 -4.933 -24.975 1.00 86.38 173 LYS A CA 1
ATOM 1340 C C . LYS A 1 173 ? 8.875 -5.135 -23.470 1.00 86.38 173 LYS A C 1
ATOM 1342 O O . LYS A 1 173 ? 8.882 -4.154 -22.724 1.00 86.38 173 LYS A O 1
ATOM 1347 N N . VAL A 1 174 ? 8.764 -6.387 -23.033 1.00 89.38 174 VAL A N 1
ATOM 1348 C CA . VAL A 1 174 ? 8.832 -6.741 -21.611 1.00 89.38 174 VAL A CA 1
ATOM 1349 C C . VAL A 1 174 ? 10.262 -6.505 -21.125 1.00 89.38 174 VAL A C 1
ATOM 1351 O O . VAL A 1 174 ? 11.216 -6.987 -21.728 1.00 89.38 174 VAL A O 1
ATOM 1354 N N . LEU A 1 175 ? 10.394 -5.711 -20.068 1.00 89.38 175 LEU A N 1
ATOM 1355 C CA . LEU A 1 175 ? 11.662 -5.353 -19.435 1.00 89.38 175 LEU A CA 1
ATOM 1356 C C . LEU A 1 175 ? 11.995 -6.314 -18.295 1.00 89.38 175 LEU A C 1
ATOM 1358 O O . LEU A 1 175 ? 13.137 -6.724 -18.138 1.00 89.38 175 LEU A O 1
ATOM 1362 N N . HIS A 1 176 ? 10.989 -6.672 -17.495 1.00 90.81 176 HIS A N 1
ATOM 1363 C CA . HIS A 1 176 ? 11.174 -7.507 -16.316 1.00 90.81 176 HIS A CA 1
ATOM 1364 C C . HIS A 1 176 ? 9.868 -8.190 -15.904 1.00 90.81 176 HIS A C 1
ATOM 1366 O O . HIS A 1 176 ? 8.773 -7.666 -16.133 1.00 90.81 176 HIS A O 1
ATOM 1372 N N . GLU A 1 177 ? 9.993 -9.334 -15.243 1.00 93.00 177 GLU A N 1
ATOM 1373 C CA . GLU A 1 177 ? 8.894 -10.081 -14.642 1.00 93.00 177 GLU A CA 1
ATOM 1374 C C . GLU A 1 177 ? 9.274 -10.478 -13.220 1.00 93.00 177 GLU A C 1
ATOM 1376 O O . GLU A 1 177 ? 10.384 -10.938 -12.963 1.00 93.00 177 GLU A O 1
ATOM 1381 N N . THR A 1 178 ? 8.341 -10.292 -12.292 1.00 94.94 178 THR A N 1
ATOM 1382 C CA . THR A 1 178 ? 8.531 -10.640 -10.887 1.00 94.94 178 THR A CA 1
ATOM 1383 C C . THR A 1 178 ? 7.249 -11.198 -10.283 1.00 94.94 178 THR A C 1
ATOM 1385 O O . THR A 1 178 ? 6.165 -11.134 -10.874 1.00 94.94 178 THR A O 1
ATOM 1388 N N . THR A 1 179 ? 7.377 -11.756 -9.087 1.00 95.75 179 THR A N 1
ATOM 1389 C CA . THR A 1 179 ? 6.261 -12.317 -8.330 1.00 95.75 179 THR A CA 1
ATOM 1390 C C . THR A 1 179 ? 5.886 -11.420 -7.161 1.00 95.75 179 THR A C 1
ATOM 1392 O O . THR A 1 179 ? 6.715 -10.701 -6.607 1.00 95.75 179 THR A O 1
ATOM 1395 N N . VAL A 1 180 ? 4.609 -11.442 -6.795 1.00 95.25 180 VAL A N 1
ATOM 1396 C CA . VAL A 1 180 ? 4.052 -10.652 -5.693 1.00 95.25 180 VAL A CA 1
ATOM 1397 C C . VAL A 1 180 ? 3.091 -11.501 -4.876 1.00 95.25 180 VAL A C 1
ATOM 1399 O O . VAL A 1 180 ? 2.379 -12.337 -5.424 1.00 95.25 180 VAL A O 1
ATOM 1402 N N . ARG A 1 181 ? 3.041 -11.277 -3.566 1.00 94.25 181 ARG A N 1
ATOM 1403 C CA . ARG A 1 181 ? 2.116 -11.950 -2.645 1.00 94.25 181 ARG A CA 1
ATOM 1404 C C . ARG A 1 181 ? 0.804 -11.186 -2.578 1.00 94.25 181 ARG A C 1
ATOM 1406 O O . ARG A 1 181 ? 0.831 -9.958 -2.489 1.00 94.25 181 ARG A O 1
ATOM 1413 N N . ARG A 1 182 ? -0.340 -11.873 -2.618 1.00 93.12 182 ARG A N 1
ATOM 1414 C CA . ARG A 1 182 ? -1.648 -11.289 -2.272 1.00 93.12 182 ARG A CA 1
ATOM 1415 C C . ARG A 1 182 ? -1.670 -10.836 -0.814 1.00 93.12 182 ARG A C 1
ATOM 1417 O O . ARG A 1 182 ? -0.918 -11.361 0.001 1.00 93.12 182 ARG A O 1
ATOM 1424 N N . ASN A 1 183 ? -2.519 -9.853 -0.499 1.00 94.56 183 ASN A N 1
ATOM 1425 C CA . ASN A 1 183 ? -2.686 -9.323 0.856 1.00 94.56 183 ASN A CA 1
ATOM 1426 C C . ASN A 1 183 ? -1.363 -8.832 1.458 1.00 94.56 183 ASN A C 1
ATOM 1428 O O . ASN A 1 183 ? -1.105 -8.987 2.649 1.00 94.56 183 ASN A O 1
ATOM 1432 N N . HIS A 1 184 ? -0.518 -8.233 0.617 1.00 94.44 184 HIS A N 1
ATOM 1433 C CA . HIS A 1 184 ? 0.802 -7.761 1.002 1.00 94.44 184 HIS A CA 1
ATOM 1434 C C . HIS A 1 184 ? 1.095 -6.382 0.386 1.00 94.44 184 HIS A C 1
ATOM 1436 O O . HIS A 1 184 ? 0.634 -6.051 -0.706 1.00 94.44 184 HIS A O 1
ATOM 1442 N N . CYS A 1 185 ? 1.882 -5.556 1.075 1.00 95.00 185 CYS A N 1
ATOM 1443 C CA . CYS A 1 185 ? 2.538 -4.381 0.502 1.00 95.00 185 CYS A CA 1
ATOM 1444 C C . CYS A 1 185 ? 3.844 -4.831 -0.167 1.00 95.00 185 CYS A C 1
ATOM 1446 O O . CYS A 1 185 ? 4.887 -4.904 0.476 1.00 95.00 185 CYS A O 1
ATOM 1448 N N . ASN A 1 186 ? 3.782 -5.253 -1.427 1.00 95.94 186 ASN A N 1
ATOM 1449 C CA . ASN A 1 186 ? 4.947 -5.762 -2.154 1.00 95.94 186 ASN A CA 1
ATOM 1450 C C . ASN A 1 186 ? 5.887 -4.607 -2.502 1.00 95.94 186 ASN A C 1
ATOM 1452 O O . ASN A 1 186 ? 5.423 -3.604 -3.035 1.00 95.94 186 ASN A O 1
ATOM 1456 N N . ILE A 1 187 ? 7.182 -4.748 -2.220 1.00 95.88 187 ILE A N 1
ATOM 1457 C CA . ILE A 1 187 ? 8.201 -3.741 -2.536 1.00 95.88 187 ILE A CA 1
ATOM 1458 C C . ILE A 1 187 ? 9.076 -4.298 -3.654 1.00 95.88 187 ILE A C 1
ATOM 1460 O O . ILE A 1 187 ? 9.793 -5.273 -3.449 1.00 95.88 187 ILE A O 1
ATOM 1464 N N . ILE A 1 188 ? 8.995 -3.698 -4.836 1.00 94.50 188 ILE A N 1
ATOM 1465 C CA . ILE A 1 188 ? 9.735 -4.124 -6.026 1.00 94.50 188 ILE A CA 1
ATOM 1466 C C . ILE A 1 188 ? 10.764 -3.049 -6.351 1.00 94.50 188 ILE A C 1
ATOM 1468 O O . ILE A 1 188 ? 10.411 -1.879 -6.496 1.00 94.50 188 ILE A O 1
ATOM 1472 N N . ASP A 1 189 ? 12.030 -3.439 -6.469 1.00 91.75 189 ASP A N 1
ATOM 1473 C CA . ASP A 1 189 ? 13.087 -2.527 -6.895 1.00 91.75 189 ASP A CA 1
ATOM 1474 C C . ASP A 1 189 ? 13.029 -2.313 -8.411 1.00 91.75 189 ASP A C 1
ATOM 1476 O O . ASP A 1 189 ? 13.093 -3.269 -9.183 1.00 91.75 189 ASP A O 1
ATOM 1480 N N . LEU A 1 190 ? 12.878 -1.059 -8.840 1.00 89.44 190 LEU A N 1
ATOM 1481 C CA . LEU A 1 190 ? 12.789 -0.705 -10.256 1.00 89.44 190 LEU A CA 1
ATOM 1482 C C . LEU A 1 190 ? 14.155 -0.393 -10.873 1.00 89.44 190 LEU A C 1
ATOM 1484 O O . LEU A 1 190 ? 14.240 -0.273 -12.092 1.00 89.44 190 LEU A O 1
ATOM 1488 N N . SER A 1 191 ? 15.230 -0.317 -10.079 1.00 80.94 191 SER A N 1
ATOM 1489 C CA . SER A 1 191 ? 16.598 -0.226 -10.619 1.00 80.94 191 SER A CA 1
ATOM 1490 C C . SER A 1 191 ? 16.986 -1.453 -11.455 1.00 80.94 191 SER A C 1
ATOM 1492 O O . SER A 1 191 ? 17.872 -1.372 -12.298 1.00 80.94 191 SER A O 1
ATOM 1494 N N . LEU A 1 192 ? 16.268 -2.568 -11.281 1.00 79.44 192 LEU A N 1
ATOM 1495 C CA . LEU A 1 192 ? 16.434 -3.810 -12.037 1.00 79.44 192 LEU A CA 1
ATOM 1496 C C . LEU A 1 192 ? 15.943 -3.733 -13.491 1.00 79.44 192 LEU A C 1
ATOM 1498 O O . LEU A 1 192 ? 16.158 -4.679 -14.242 1.00 79.44 192 LEU A O 1
ATOM 1502 N N . LEU A 1 193 ? 15.247 -2.664 -13.893 1.00 82.38 193 LEU A N 1
ATOM 1503 C CA . LEU A 1 193 ? 14.589 -2.604 -15.202 1.00 82.38 193 LEU A CA 1
ATOM 1504 C C . LEU A 1 193 ? 15.544 -2.429 -16.398 1.00 82.38 193 LEU A C 1
ATOM 1506 O O . LEU A 1 193 ? 15.039 -2.429 -17.517 1.00 82.38 193 LEU A O 1
ATOM 1510 N N . ASP A 1 194 ? 16.864 -2.303 -16.176 1.00 70.31 194 ASP A N 1
ATOM 1511 C CA . ASP A 1 194 ? 17.922 -2.077 -17.191 1.00 70.31 194 ASP A CA 1
ATOM 1512 C C . ASP A 1 194 ? 17.431 -1.232 -18.378 1.00 70.31 194 ASP A C 1
ATOM 1514 O O . ASP A 1 194 ? 17.490 -1.604 -19.554 1.00 70.31 194 ASP A O 1
ATOM 1518 N N . TYR A 1 195 ? 16.798 -0.114 -18.028 1.00 71.38 195 TYR A N 1
ATOM 1519 C CA . TYR A 1 195 ? 16.090 0.743 -18.953 1.00 71.38 195 TYR A CA 1
ATOM 1520 C C . TYR A 1 195 ? 16.572 2.166 -18.738 1.00 71.38 195 TYR A C 1
ATOM 1522 O O . TYR A 1 195 ? 16.308 2.773 -17.701 1.00 71.38 195 TYR A O 1
ATOM 1530 N N . ASP A 1 196 ? 17.297 2.675 -19.730 1.00 66.50 196 ASP A N 1
ATOM 1531 C CA . ASP A 1 196 ? 17.601 4.094 -19.807 1.00 66.50 196 ASP A CA 1
ATOM 1532 C C . ASP A 1 196 ? 16.294 4.854 -20.049 1.00 66.50 196 ASP A C 1
ATOM 1534 O O . ASP A 1 196 ? 15.449 4.387 -20.819 1.00 66.50 196 ASP A O 1
ATOM 1538 N N . ASP A 1 197 ? 16.136 5.991 -19.374 1.00 60.81 197 ASP A N 1
ATOM 1539 C CA . ASP A 1 197 ? 14.951 6.859 -19.322 1.00 60.81 197 ASP A CA 1
ATOM 1540 C C . ASP A 1 197 ? 14.705 7.526 -20.693 1.00 60.81 197 ASP A C 1
ATOM 1542 O O . ASP A 1 197 ? 14.776 8.742 -20.863 1.00 60.81 197 ASP A O 1
ATOM 1546 N N . SER A 1 198 ? 14.502 6.696 -21.720 1.00 61.56 198 SER A N 1
ATOM 1547 C CA . SER A 1 198 ? 14.172 7.089 -23.083 1.00 61.56 198 SER A CA 1
ATOM 1548 C C . SER A 1 198 ? 12.708 7.524 -23.138 1.00 61.56 198 SER A C 1
ATOM 1550 O O . SER A 1 198 ? 11.930 7.194 -22.244 1.00 61.56 198 SER A O 1
ATOM 1552 N N . ASP A 1 199 ? 12.300 8.210 -24.211 1.00 73.44 199 ASP A N 1
ATOM 1553 C CA . ASP A 1 199 ? 10.943 8.750 -24.446 1.00 73.44 199 ASP A CA 1
ATOM 1554 C C . ASP A 1 199 ? 9.778 7.724 -24.403 1.00 73.44 199 ASP A C 1
ATOM 1556 O O . ASP A 1 199 ? 8.656 8.014 -24.835 1.00 73.44 199 ASP A O 1
ATOM 1560 N N . ASP A 1 200 ? 10.016 6.500 -23.937 1.00 82.69 200 ASP A N 1
ATOM 1561 C CA . ASP A 1 200 ? 9.050 5.427 -23.787 1.00 82.69 200 ASP A CA 1
ATOM 1562 C C . ASP A 1 200 ? 8.770 5.100 -22.299 1.00 82.69 200 ASP A C 1
ATOM 1564 O O . ASP A 1 200 ? 9.547 4.397 -21.656 1.00 82.69 200 ASP A O 1
ATOM 1568 N N . PRO A 1 201 ? 7.663 5.589 -21.713 1.00 84.25 201 PRO A N 1
ATOM 1569 C CA . PRO A 1 201 ? 7.315 5.307 -20.323 1.00 84.25 201 PRO A CA 1
ATOM 1570 C C . PRO A 1 201 ? 7.239 3.810 -20.006 1.00 84.25 201 PRO A C 1
ATOM 1572 O O . PRO A 1 201 ? 6.785 3.005 -20.821 1.00 84.25 201 PRO A O 1
ATOM 1575 N N . VAL A 1 202 ? 7.593 3.439 -18.777 1.00 86.44 202 VAL A N 1
ATOM 1576 C CA . VAL A 1 202 ? 7.351 2.084 -18.271 1.00 86.44 202 VAL A CA 1
ATOM 1577 C C . VAL A 1 202 ? 5.883 1.950 -17.876 1.00 86.44 202 VAL A C 1
ATOM 1579 O O . VAL A 1 202 ? 5.292 2.847 -17.272 1.00 86.44 202 VAL A O 1
ATOM 1582 N N . CYS A 1 203 ? 5.286 0.805 -18.174 1.00 88.00 203 CYS A N 1
ATOM 1583 C CA . CYS A 1 203 ? 4.019 0.392 -17.588 1.00 88.00 203 CYS A CA 1
ATOM 1584 C C . CYS A 1 203 ? 4.202 -0.870 -16.746 1.00 88.00 203 CYS A C 1
ATOM 1586 O O . CYS A 1 203 ? 5.019 -1.739 -17.062 1.00 88.00 203 CYS A O 1
ATOM 1588 N N . VAL A 1 204 ? 3.382 -0.990 -15.710 1.00 90.19 204 VAL A N 1
ATOM 1589 C CA . VAL A 1 204 ? 3.252 -2.193 -14.892 1.00 90.19 204 VAL A CA 1
ATOM 1590 C C . VAL A 1 204 ? 1.901 -2.842 -15.162 1.00 90.19 204 VAL A C 1
ATOM 1592 O O . VAL A 1 204 ? 0.868 -2.163 -15.195 1.00 90.19 204 VAL A O 1
ATOM 1595 N N . PHE A 1 205 ? 1.890 -4.156 -15.368 1.00 90.38 205 PHE A N 1
ATOM 1596 C CA . PHE A 1 205 ? 0.664 -4.884 -15.663 1.00 90.38 205 PHE A CA 1
ATOM 1597 C C . PHE A 1 205 ? 0.643 -6.298 -15.081 1.00 90.38 205 PHE A C 1
ATOM 1599 O O . PHE A 1 205 ? 1.673 -6.908 -14.797 1.00 90.38 205 PHE A O 1
ATOM 1606 N N . SER A 1 206 ? -0.571 -6.812 -14.896 1.00 90.69 206 SER A N 1
ATOM 1607 C CA . SER A 1 206 ? -0.842 -8.190 -14.491 1.00 90.69 206 SER A CA 1
ATOM 1608 C C . SER A 1 206 ? -2.203 -8.635 -15.019 1.00 90.69 206 SER A C 1
ATOM 1610 O O . SER A 1 206 ? -3.148 -7.841 -15.066 1.00 90.69 206 SER A O 1
ATOM 1612 N N . LYS A 1 207 ? -2.314 -9.910 -15.403 1.00 87.75 207 LYS A N 1
ATOM 1613 C CA . LYS A 1 207 ? -3.566 -10.521 -15.874 1.00 87.75 207 LYS A CA 1
ATOM 1614 C C . LYS A 1 207 ? -4.453 -11.074 -14.748 1.00 87.75 207 LYS A C 1
ATOM 1616 O O . LYS A 1 207 ? -5.654 -11.211 -14.955 1.00 87.75 207 LYS A O 1
ATOM 1621 N N . ASP A 1 208 ? -3.871 -11.339 -13.579 1.00 85.38 208 ASP A N 1
ATOM 1622 C CA . ASP A 1 208 ? -4.524 -12.108 -12.508 1.00 85.38 208 ASP A CA 1
ATOM 1623 C C . ASP A 1 208 ? -4.573 -11.354 -11.170 1.00 85.38 208 ASP A C 1
ATOM 1625 O O . ASP A 1 208 ? -4.929 -11.922 -10.137 1.00 85.38 208 ASP A O 1
ATOM 1629 N N . LEU A 1 209 ? -4.213 -10.070 -11.168 1.00 88.06 209 LEU A N 1
ATOM 1630 C CA . LEU A 1 209 ? -4.086 -9.271 -9.959 1.00 88.06 209 LEU A CA 1
ATOM 1631 C C . LEU A 1 209 ? -4.727 -7.894 -10.111 1.00 88.06 209 LEU A C 1
ATOM 1633 O O . LEU A 1 209 ? -4.577 -7.213 -11.123 1.00 88.06 209 LEU A O 1
ATOM 1637 N N . THR A 1 210 ? -5.388 -7.456 -9.044 1.00 89.25 210 THR A N 1
ATOM 1638 C CA . THR A 1 210 ? -5.775 -6.063 -8.821 1.00 89.25 210 THR A CA 1
ATOM 1639 C C . THR A 1 210 ? -4.910 -5.463 -7.729 1.00 89.25 210 THR A C 1
ATOM 1641 O O . THR A 1 210 ? -4.563 -6.127 -6.754 1.00 89.25 210 THR A O 1
ATOM 1644 N N . GLY A 1 211 ? -4.572 -4.188 -7.862 1.00 90.69 211 GLY A N 1
ATOM 1645 C CA . GLY A 1 211 ? -3.770 -3.521 -6.853 1.00 90.69 211 GLY A CA 1
ATOM 1646 C C . GLY A 1 211 ? -3.642 -2.033 -7.092 1.00 90.69 211 GLY A C 1
ATOM 1647 O O . GLY A 1 211 ? -4.009 -1.529 -8.154 1.00 90.69 211 GLY A O 1
ATOM 1648 N N . VAL A 1 212 ? -3.130 -1.355 -6.075 1.00 90.06 212 VAL A N 1
ATOM 1649 C CA . VAL A 1 212 ? -2.785 0.061 -6.107 1.00 90.06 212 VAL A CA 1
ATOM 1650 C C . VAL A 1 212 ? -1.260 0.151 -6.203 1.00 90.06 212 VAL A C 1
ATOM 1652 O O . VAL A 1 212 ? -0.576 -0.268 -5.263 1.00 90.06 212 VAL A O 1
ATOM 1655 N N . PRO A 1 213 ? -0.719 0.622 -7.338 1.00 91.19 213 PRO A N 1
ATOM 1656 C CA . PRO A 1 213 ? 0.703 0.876 -7.491 1.00 91.19 213 PRO A CA 1
ATOM 1657 C C . PRO A 1 213 ? 1.055 2.258 -6.936 1.00 91.19 213 PRO A C 1
ATOM 1659 O O . PRO A 1 213 ? 0.462 3.263 -7.326 1.00 91.19 213 PRO A O 1
ATOM 1662 N N . ILE A 1 214 ? 2.036 2.301 -6.039 1.00 91.62 214 ILE A N 1
ATOM 1663 C CA . ILE A 1 214 ? 2.583 3.528 -5.458 1.00 91.62 214 ILE A CA 1
ATOM 1664 C C . ILE A 1 214 ? 4.091 3.531 -5.723 1.00 91.62 214 ILE A C 1
ATOM 1666 O O . ILE A 1 214 ? 4.801 2.609 -5.332 1.00 91.62 214 ILE A O 1
ATOM 1670 N N . PHE A 1 215 ? 4.589 4.553 -6.399 1.00 91.81 215 PHE A N 1
ATOM 1671 C CA . PHE A 1 215 ? 5.990 4.731 -6.750 1.00 91.81 215 PHE A CA 1
ATOM 1672 C C . PHE A 1 215 ? 6.691 5.556 -5.677 1.00 91.81 215 PHE A C 1
ATOM 1674 O O . PHE A 1 215 ? 6.286 6.678 -5.378 1.00 91.81 215 PHE A O 1
ATOM 1681 N N . LEU A 1 216 ? 7.742 4.985 -5.098 1.00 93.56 216 LEU A N 1
ATOM 1682 C CA . LEU A 1 216 ? 8.664 5.669 -4.204 1.00 93.56 216 LEU A CA 1
ATOM 1683 C C . LEU A 1 216 ? 9.958 5.934 -4.965 1.00 93.56 216 LEU A C 1
ATOM 1685 O O . LEU A 1 216 ? 10.620 4.988 -5.386 1.00 93.56 216 LEU A O 1
ATOM 1689 N N . THR A 1 217 ? 10.354 7.196 -5.056 1.00 92.50 217 THR A N 1
ATOM 1690 C CA . THR A 1 217 ? 11.660 7.593 -5.591 1.00 92.50 217 THR A CA 1
ATOM 1691 C C . THR A 1 217 ? 12.429 8.318 -4.505 1.00 92.50 217 THR A C 1
ATOM 1693 O O . THR A 1 217 ? 11.885 9.214 -3.859 1.00 92.50 217 THR A O 1
ATOM 1696 N N . HIS A 1 218 ? 13.689 7.959 -4.292 1.00 93.88 218 HIS A N 1
ATOM 1697 C CA . HIS A 1 218 ? 14.548 8.639 -3.331 1.00 93.88 218 HIS A CA 1
ATOM 1698 C C . HIS A 1 218 ? 16.002 8.700 -3.796 1.00 93.88 218 HIS A C 1
ATOM 1700 O O . HIS A 1 218 ? 16.432 7.912 -4.634 1.00 93.88 218 HIS A O 1
ATOM 1706 N N . ASP A 1 219 ? 16.780 9.630 -3.248 1.00 93.31 219 ASP A N 1
ATOM 1707 C CA . ASP A 1 219 ? 18.237 9.603 -3.381 1.00 93.31 219 ASP A CA 1
ATOM 1708 C C . ASP A 1 219 ? 18.860 8.546 -2.450 1.00 93.31 219 ASP A C 1
ATOM 1710 O O . ASP A 1 219 ? 18.236 8.072 -1.499 1.00 93.31 219 ASP A O 1
ATOM 1714 N N . LEU A 1 220 ? 20.130 8.201 -2.677 1.00 91.00 220 LEU A N 1
ATOM 1715 C CA . LEU A 1 220 ? 20.840 7.168 -1.902 1.00 91.00 220 LEU A CA 1
ATOM 1716 C C . LEU A 1 220 ? 20.899 7.433 -0.385 1.00 91.00 220 LEU A C 1
ATOM 1718 O O . LEU A 1 220 ? 21.113 6.508 0.392 1.00 91.00 220 LEU A O 1
ATOM 1722 N N . LYS A 1 221 ? 20.745 8.693 0.042 1.00 93.00 221 LYS A N 1
ATOM 1723 C CA . LYS A 1 221 ? 20.816 9.113 1.451 1.00 93.00 221 LYS A CA 1
ATOM 1724 C C . LYS A 1 221 ? 19.448 9.417 2.069 1.00 93.00 221 LYS A C 1
ATOM 1726 O O . LYS A 1 221 ? 19.403 9.894 3.202 1.00 93.00 221 LYS A O 1
ATOM 1731 N N . PHE A 1 222 ? 18.356 9.187 1.338 1.00 94.56 222 PHE A N 1
ATOM 1732 C CA . PHE A 1 222 ? 16.994 9.537 1.750 1.00 94.56 222 PHE A CA 1
ATOM 1733 C C . PHE A 1 222 ? 16.846 10.999 2.212 1.00 94.56 222 PHE A C 1
ATOM 1735 O O . PHE A 1 222 ? 16.096 11.280 3.144 1.00 94.56 222 PHE A O 1
ATOM 1742 N N . THR A 1 223 ? 17.573 11.933 1.596 1.00 95.2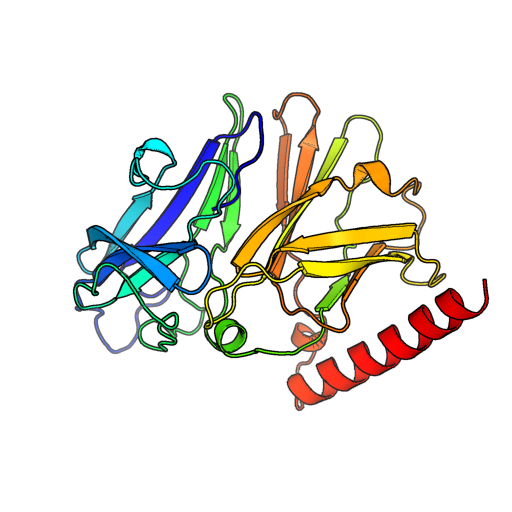5 223 THR A N 1
ATOM 1743 C CA . THR A 1 223 ? 17.430 13.383 1.818 1.00 95.25 223 THR A CA 1
ATOM 1744 C C . THR A 1 223 ? 16.362 14.002 0.922 1.00 95.25 223 THR A C 1
ATOM 1746 O O . THR A 1 223 ? 15.800 15.046 1.253 1.00 95.25 223 THR A O 1
ATOM 1749 N N . LYS A 1 224 ? 16.041 13.341 -0.194 1.00 94.19 224 LYS A N 1
ATOM 1750 C CA . LYS A 1 224 ? 14.974 13.707 -1.125 1.00 94.19 224 LYS A CA 1
ATOM 1751 C C . LYS A 1 224 ? 14.142 12.468 -1.404 1.00 94.19 224 LYS A C 1
ATOM 1753 O O . LYS A 1 224 ? 14.688 11.442 -1.794 1.00 94.19 224 LYS A O 1
ATOM 1758 N N . MET A 1 225 ? 12.833 12.569 -1.204 1.00 94.81 225 MET A N 1
ATOM 1759 C CA . MET A 1 225 ? 11.899 11.469 -1.430 1.00 94.81 225 MET A CA 1
ATOM 1760 C C . MET A 1 225 ? 10.632 11.984 -2.106 1.00 94.81 225 MET A C 1
ATOM 1762 O O . MET A 1 225 ? 10.131 13.044 -1.736 1.00 94.81 225 MET A O 1
ATOM 1766 N N . SER A 1 226 ? 10.091 11.208 -3.039 1.00 92.75 226 SER A N 1
ATOM 1767 C CA . SER A 1 226 ? 8.751 11.392 -3.592 1.00 92.75 226 SER A CA 1
ATOM 1768 C C . SER A 1 226 ? 7.956 10.098 -3.479 1.00 92.75 226 SER A C 1
ATOM 1770 O O . SER A 1 226 ? 8.522 9.013 -3.605 1.00 92.75 226 SER A O 1
ATOM 1772 N N . LEU A 1 227 ? 6.658 10.218 -3.205 1.00 91.50 227 LEU A N 1
ATOM 1773 C CA . LEU A 1 227 ? 5.732 9.097 -3.090 1.00 91.50 227 LEU A CA 1
ATOM 1774 C C . LEU A 1 227 ? 4.471 9.433 -3.879 1.00 91.50 227 LEU A C 1
ATOM 1776 O O . LEU A 1 227 ? 3.705 10.315 -3.495 1.00 91.50 227 LEU A O 1
ATOM 1780 N N . GLU A 1 228 ? 4.285 8.750 -4.998 1.00 86.19 228 GLU A N 1
ATOM 1781 C CA . GLU A 1 228 ? 3.304 9.120 -6.014 1.00 86.19 228 GLU A CA 1
ATOM 1782 C C . GLU A 1 228 ? 2.529 7.890 -6.469 1.00 86.19 228 GLU A C 1
ATOM 1784 O O . GLU A 1 228 ? 3.056 6.783 -6.512 1.00 86.19 228 GLU A O 1
ATOM 1789 N N . HIS A 1 229 ? 1.274 8.063 -6.860 1.00 79.94 229 HIS A N 1
ATOM 1790 C CA . HIS A 1 229 ? 0.538 7.051 -7.609 1.00 79.94 229 HIS A CA 1
ATOM 1791 C C . HIS A 1 229 ? 0.183 7.607 -8.978 1.00 79.94 229 HIS A C 1
ATOM 1793 O O . HIS A 1 229 ? 0.174 8.818 -9.206 1.00 79.94 229 HIS A O 1
ATOM 1799 N N . THR A 1 230 ? -0.176 6.720 -9.893 1.00 70.31 230 THR A N 1
ATOM 1800 C CA . THR A 1 230 ? -0.769 7.138 -11.157 1.00 70.31 230 THR A CA 1
ATOM 1801 C C . THR A 1 230 ? -2.262 6.870 -11.118 1.00 70.31 230 THR A C 1
ATOM 1803 O O . THR A 1 230 ? -2.733 5.803 -10.716 1.00 70.31 230 THR A O 1
ATOM 1806 N N . HIS A 1 231 ? -3.038 7.881 -11.500 1.00 65.88 231 HIS A N 1
ATOM 1807 C CA . HIS A 1 231 ? -4.474 7.707 -11.634 1.00 65.88 231 HIS A CA 1
ATOM 1808 C C . HIS A 1 231 ? -4.768 6.767 -12.811 1.00 65.88 231 HIS A C 1
ATOM 1810 O O . HIS A 1 231 ? -4.102 6.852 -13.849 1.00 65.88 231 HIS A O 1
ATOM 1816 N N . PRO A 1 232 ? -5.775 5.881 -12.692 1.00 66.06 232 PRO A N 1
ATOM 1817 C CA . PRO A 1 232 ? -6.222 5.088 -13.825 1.00 66.06 232 PRO A CA 1
ATOM 1818 C C . PRO A 1 232 ? -6.584 6.017 -14.994 1.00 66.06 232 PRO A C 1
ATOM 1820 O O . PRO A 1 232 ? -7.311 6.986 -14.773 1.00 66.06 232 PRO A O 1
ATOM 1823 N N . PRO A 1 233 ? -6.178 5.719 -16.242 1.00 66.19 233 PRO A N 1
ATOM 1824 C CA . PRO A 1 233 ? -6.468 6.581 -17.393 1.00 66.19 233 PRO A CA 1
ATOM 1825 C C . PRO A 1 233 ? -7.954 6.910 -17.593 1.00 66.19 233 PRO A C 1
ATOM 1827 O O . PRO A 1 233 ? -8.291 7.934 -18.173 1.00 66.19 233 PRO A O 1
ATOM 1830 N N . ALA A 1 234 ? -8.865 6.079 -17.083 1.00 68.25 234 ALA A N 1
ATOM 1831 C CA . ALA A 1 234 ? -10.296 6.362 -17.150 1.00 68.25 234 ALA A CA 1
ATOM 1832 C C . ALA A 1 234 ? -10.762 7.525 -16.262 1.00 68.25 234 ALA A C 1
ATOM 1834 O O . ALA A 1 234 ? -11.890 7.979 -16.431 1.00 68.25 234 ALA A O 1
ATOM 1835 N N . GLU A 1 235 ? -9.927 8.037 -15.354 1.00 67.62 235 GLU A N 1
ATOM 1836 C CA . GLU A 1 235 ? -10.202 9.321 -14.696 1.00 67.62 235 GLU A CA 1
ATOM 1837 C C . GLU A 1 235 ? -10.119 10.505 -15.668 1.00 67.62 235 GLU A C 1
ATOM 1839 O O . GLU A 1 235 ? -10.654 11.568 -15.377 1.00 67.62 235 GLU A O 1
ATOM 1844 N N . MET A 1 236 ? -9.529 10.321 -16.856 1.00 66.88 236 MET A N 1
ATOM 1845 C CA . MET A 1 236 ? -9.535 11.326 -17.926 1.00 66.88 236 MET A CA 1
ATOM 1846 C C . MET A 1 236 ? -10.846 11.339 -18.732 1.00 66.88 236 MET A C 1
ATOM 1848 O O . MET A 1 236 ? -11.022 12.192 -19.601 1.00 66.88 236 MET A O 1
ATOM 1852 N N . LEU A 1 237 ? -11.771 10.406 -18.476 1.00 73.62 237 LEU A N 1
ATOM 1853 C CA . LEU A 1 237 ? -13.077 10.388 -19.133 1.00 73.62 237 LEU A CA 1
ATOM 1854 C C . LEU A 1 237 ? -14.041 11.328 -18.416 1.00 73.62 237 LEU A C 1
ATOM 1856 O O . LEU A 1 237 ? -14.351 11.143 -17.238 1.00 73.62 237 LEU A O 1
ATOM 1860 N N . VAL A 1 238 ? -14.561 12.297 -19.166 1.00 68.19 238 VAL A N 1
ATOM 1861 C CA . VAL A 1 238 ? -15.562 13.259 -18.682 1.00 68.19 238 VAL A CA 1
ATOM 1862 C C . VAL A 1 238 ? -16.984 12.688 -18.791 1.00 68.19 238 VAL A C 1
ATOM 1864 O O . VAL A 1 238 ? -17.837 12.993 -17.963 1.00 68.19 238 VAL A O 1
ATOM 1867 N N . PHE A 1 239 ? -17.228 11.805 -19.766 1.00 72.06 239 PHE A N 1
ATOM 1868 C CA . PHE A 1 239 ? -18.523 11.167 -20.015 1.00 72.06 239 PHE A CA 1
ATOM 1869 C C . PHE A 1 239 ? -18.355 9.681 -20.361 1.00 72.06 239 PHE A C 1
ATOM 1871 O O . PHE A 1 239 ? -17.319 9.273 -20.886 1.00 72.06 239 PHE A O 1
ATOM 1878 N N . GLY A 1 240 ? -19.401 8.888 -20.111 1.00 73.38 240 GLY A N 1
ATOM 1879 C CA . GLY A 1 240 ? -19.459 7.466 -20.459 1.00 73.38 240 GLY A CA 1
ATOM 1880 C C . GLY A 1 240 ? -19.144 6.513 -19.304 1.00 73.38 240 GLY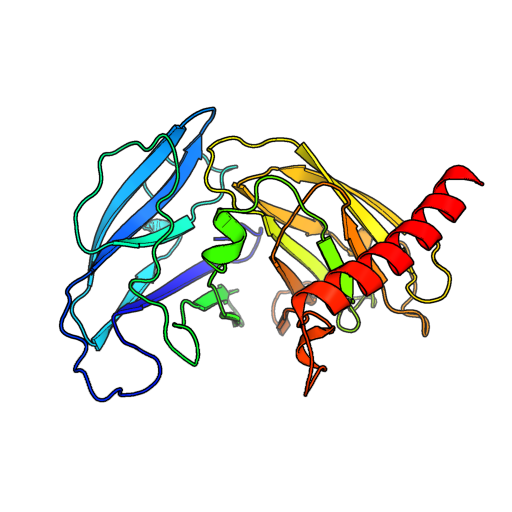 A C 1
ATOM 1881 O O . GLY A 1 240 ? -18.853 6.919 -18.177 1.00 73.38 240 GLY A O 1
ATOM 1882 N N . ASP A 1 241 ? -19.235 5.215 -19.589 1.00 79.25 241 ASP A N 1
ATOM 1883 C CA . ASP A 1 241 ? -18.960 4.169 -18.607 1.00 79.25 241 ASP A CA 1
ATOM 1884 C C . ASP A 1 241 ? -17.445 3.989 -18.423 1.00 79.25 241 ASP A C 1
ATOM 1886 O O . ASP A 1 241 ? -16.759 3.341 -19.224 1.00 79.25 241 ASP A O 1
ATOM 1890 N N . LYS A 1 242 ? -16.921 4.556 -17.327 1.00 79.56 242 LYS A N 1
ATOM 1891 C CA . LYS A 1 242 ? -15.508 4.436 -16.942 1.00 79.56 242 LYS A CA 1
ATOM 1892 C C . LYS A 1 242 ? -15.054 2.975 -16.858 1.00 79.56 242 LYS A C 1
ATOM 1894 O O . LYS A 1 242 ? -13.910 2.683 -17.204 1.00 79.56 242 LYS A O 1
ATOM 1899 N N . ARG A 1 243 ? -15.911 2.051 -16.407 1.00 77.88 243 ARG A N 1
ATOM 1900 C CA . ARG A 1 243 ? -15.550 0.633 -16.234 1.00 77.88 243 ARG A CA 1
ATOM 1901 C C . ARG A 1 243 ? -15.362 -0.046 -17.580 1.00 77.88 243 ARG A C 1
ATOM 1903 O O . ARG A 1 243 ? -14.364 -0.742 -17.770 1.00 77.88 243 ARG A O 1
ATOM 1910 N N . GLU A 1 244 ? -16.282 0.183 -18.511 1.00 82.75 244 GLU A N 1
ATOM 1911 C CA . GLU A 1 244 ? -16.202 -0.408 -19.847 1.00 82.75 244 GLU A CA 1
ATOM 1912 C C . GLU A 1 244 ? -14.982 0.118 -20.613 1.00 82.75 244 GLU A C 1
ATOM 1914 O O . GLU A 1 244 ? -14.219 -0.669 -21.174 1.00 82.75 244 GLU A O 1
ATOM 1919 N N . PHE A 1 245 ? -14.693 1.421 -20.539 1.00 83.00 245 PHE A N 1
ATOM 1920 C CA . PHE A 1 245 ? -13.476 1.963 -21.147 1.00 83.00 245 PHE A CA 1
ATOM 1921 C C . PHE A 1 245 ? -12.199 1.381 -20.528 1.00 83.00 245 PHE A C 1
ATOM 1923 O O . PHE A 1 245 ? -11.290 0.978 -21.257 1.00 83.00 245 PHE A O 1
ATOM 1930 N N . GLN A 1 246 ? -12.116 1.285 -19.191 1.00 82.31 246 GLN A N 1
ATOM 1931 C CA . GLN A 1 246 ? -10.969 0.639 -18.537 1.00 82.31 246 GLN A CA 1
ATOM 1932 C C . GLN A 1 246 ? -10.786 -0.794 -19.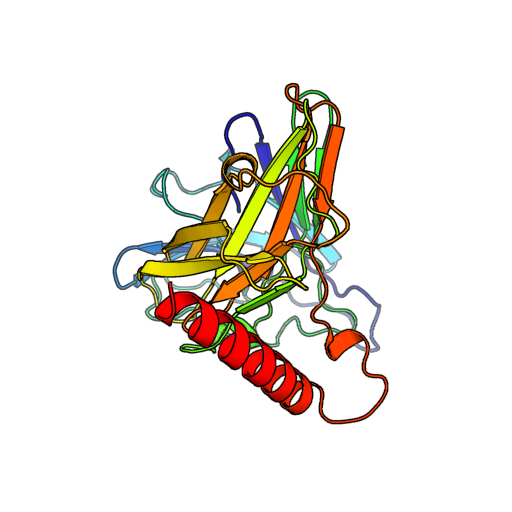036 1.00 82.31 246 GLN A C 1
ATOM 1934 O O . GLN A 1 246 ? -9.658 -1.207 -19.305 1.00 82.31 246 GLN A O 1
ATOM 1939 N N . LYS A 1 247 ? -11.879 -1.550 -19.172 1.00 84.12 247 LYS A N 1
ATOM 1940 C CA . LYS A 1 247 ? -11.854 -2.928 -19.666 1.00 84.12 247 LYS A CA 1
ATOM 1941 C C . LYS A 1 247 ? -11.338 -2.999 -21.102 1.00 84.12 247 LYS A C 1
ATOM 1943 O O . LYS A 1 247 ? -10.448 -3.803 -21.370 1.00 84.12 247 LYS A O 1
ATOM 1948 N N . GLN A 1 248 ? -11.835 -2.148 -21.999 1.00 85.56 248 GLN A N 1
ATOM 1949 C CA . GLN A 1 248 ? -11.396 -2.106 -23.399 1.00 85.56 248 GLN A CA 1
ATOM 1950 C C . GLN A 1 248 ? -9.925 -1.707 -23.529 1.00 85.56 248 GLN A C 1
ATOM 1952 O O . GLN A 1 248 ? -9.161 -2.395 -24.205 1.00 85.56 248 GLN A O 1
ATOM 1957 N N . MET A 1 249 ? -9.501 -0.651 -22.830 1.00 83.75 249 MET A N 1
ATOM 1958 C CA . MET A 1 249 ? -8.111 -0.193 -22.831 1.00 83.75 249 MET A CA 1
ATOM 1959 C C . MET A 1 249 ? -7.167 -1.280 -22.309 1.00 83.75 249 MET A C 1
ATOM 1961 O O . MET A 1 249 ? -6.180 -1.601 -22.970 1.00 83.75 249 MET A O 1
ATOM 1965 N N . LYS A 1 250 ? -7.480 -1.889 -21.156 1.00 84.44 250 LYS A N 1
ATOM 1966 C CA . LYS A 1 250 ? -6.689 -2.997 -20.599 1.00 84.44 250 LYS A CA 1
ATOM 1967 C C . LYS A 1 250 ? -6.657 -4.188 -21.552 1.00 84.44 250 LYS A C 1
ATOM 1969 O O . LYS A 1 250 ? -5.585 -4.731 -21.797 1.00 84.44 250 LYS A O 1
ATOM 1974 N N . GLY A 1 251 ? -7.801 -4.566 -22.122 1.00 84.38 251 GLY A N 1
ATOM 1975 C CA . GLY A 1 251 ? -7.903 -5.659 -23.089 1.00 84.38 251 GLY A CA 1
ATOM 1976 C C . GLY A 1 251 ? -7.026 -5.431 -24.321 1.00 84.38 251 GLY A C 1
ATOM 1977 O O . GLY A 1 251 ? -6.246 -6.309 -24.690 1.00 84.38 251 GLY A O 1
ATOM 1978 N N . TRP A 1 252 ? -7.081 -4.232 -24.909 1.00 84.62 252 TRP A N 1
ATOM 1979 C CA . TRP A 1 252 ? -6.212 -3.850 -26.023 1.00 84.62 252 TRP A CA 1
ATOM 1980 C C . TRP A 1 252 ? -4.737 -3.963 -25.638 1.00 84.62 252 TRP A C 1
ATOM 1982 O O . TRP A 1 252 ? -3.964 -4.599 -26.356 1.00 84.62 252 TRP A O 1
ATOM 1992 N N . TRP A 1 253 ? -4.358 -3.407 -24.486 1.00 80.44 253 TRP A N 1
ATOM 1993 C CA . TRP A 1 253 ? -2.968 -3.354 -24.038 1.00 80.44 253 TRP A CA 1
ATOM 1994 C C . TRP A 1 253 ? -2.391 -4.752 -23.792 1.00 80.44 253 TRP A C 1
ATOM 1996 O O . TRP A 1 253 ? -1.383 -5.128 -24.394 1.00 80.44 253 TRP A O 1
ATOM 2006 N N . LEU A 1 254 ? -3.094 -5.562 -22.996 1.00 80.75 254 LEU A N 1
ATOM 2007 C CA . LEU A 1 254 ? -2.700 -6.936 -22.688 1.00 80.75 254 LEU A CA 1
ATOM 2008 C C . LEU A 1 254 ? -2.617 -7.776 -23.973 1.00 80.75 254 LEU A C 1
ATOM 2010 O O . LEU A 1 254 ? -1.626 -8.469 -24.183 1.00 80.75 254 LEU A O 1
ATOM 2014 N N . SER A 1 255 ? -3.573 -7.647 -24.900 1.00 82.44 255 SER A N 1
ATOM 2015 C CA . SER A 1 255 ? -3.542 -8.405 -26.163 1.00 82.44 255 SER A CA 1
ATOM 2016 C C . SER A 1 255 ? -2.305 -8.130 -27.025 1.00 82.44 255 SER A C 1
ATOM 2018 O O . SER A 1 255 ? -1.907 -8.984 -27.814 1.00 82.44 255 SER A O 1
ATOM 2020 N N . LYS A 1 256 ? -1.710 -6.937 -26.918 1.00 77.06 256 LYS A N 1
ATOM 2021 C CA . LYS A 1 256 ? -0.550 -6.545 -27.726 1.00 77.06 256 LYS A CA 1
ATOM 2022 C C . LYS A 1 256 ? 0.766 -6.934 -27.072 1.00 77.06 256 LYS A C 1
ATOM 2024 O O . LYS A 1 256 ? 1.686 -7.299 -27.789 1.00 77.06 256 LYS A O 1
ATOM 2029 N N . VAL A 1 257 ? 0.855 -6.856 -25.749 1.00 72.19 257 VAL A N 1
ATOM 2030 C CA . VAL A 1 257 ? 2.102 -7.168 -25.038 1.00 72.19 257 VAL A CA 1
ATOM 2031 C C . VAL A 1 257 ? 2.294 -8.664 -24.861 1.00 72.19 257 VAL A C 1
ATOM 2033 O O . VAL A 1 257 ? 3.409 -9.138 -25.029 1.00 72.19 257 VAL A O 1
ATOM 2036 N N . TYR A 1 258 ? 1.221 -9.424 -24.626 1.00 68.69 258 TYR A N 1
ATOM 2037 C CA . TYR A 1 258 ? 1.332 -10.883 -24.549 1.00 68.69 258 TYR A CA 1
ATOM 2038 C C . TYR A 1 258 ? 1.673 -11.518 -25.902 1.00 68.69 258 TYR A C 1
ATOM 2040 O O . TYR A 1 258 ? 2.530 -12.386 -25.943 1.00 68.69 258 TYR A O 1
ATOM 2048 N N . LYS A 1 259 ? 1.125 -11.017 -27.020 1.00 60.22 259 LYS A N 1
ATOM 2049 C CA . LYS A 1 259 ? 1.517 -11.499 -28.359 1.00 60.22 259 LYS A CA 1
ATOM 2050 C C . LYS A 1 259 ? 3.018 -11.339 -28.630 1.00 60.22 259 LYS A C 1
ATOM 2052 O O . LYS A 1 259 ? 3.641 -12.258 -29.121 1.00 60.22 259 LYS A O 1
ATOM 2057 N N . HIS A 1 260 ? 3.611 -10.208 -28.246 1.00 55.00 260 HIS A N 1
ATOM 2058 C CA . HIS A 1 260 ? 5.052 -9.985 -28.422 1.00 55.00 260 HIS A CA 1
ATOM 2059 C C . HIS A 1 260 ? 5.944 -10.730 -27.415 1.00 55.00 260 HIS A C 1
ATOM 2061 O O . HIS A 1 260 ? 7.150 -10.819 -27.640 1.00 55.00 260 HIS A O 1
ATOM 2067 N N . ALA A 1 261 ? 5.380 -11.216 -26.307 1.00 52.41 261 ALA A N 1
ATOM 2068 C CA . ALA A 1 261 ? 6.102 -12.009 -25.316 1.00 52.41 261 ALA A CA 1
ATOM 2069 C C . ALA A 1 261 ? 6.165 -13.499 -25.688 1.00 52.41 261 ALA A C 1
ATOM 2071 O O . ALA A 1 261 ? 7.103 -14.160 -25.267 1.00 52.41 261 ALA A O 1
ATOM 2072 N N . ASP A 1 262 ? 5.197 -13.997 -26.466 1.00 48.41 262 ASP A N 1
ATOM 2073 C CA . ASP A 1 262 ? 5.157 -15.388 -26.942 1.00 48.41 262 ASP A CA 1
ATOM 2074 C C . ASP A 1 262 ? 5.871 -15.577 -28.306 1.00 48.41 262 ASP A C 1
ATOM 2076 O O . ASP A 1 262 ? 6.115 -16.707 -28.721 1.00 48.41 262 ASP A O 1
ATOM 2080 N N . ASP A 1 263 ? 6.214 -14.477 -28.991 1.00 40.28 263 ASP A N 1
ATOM 2081 C CA . ASP A 1 263 ? 6.895 -14.452 -30.300 1.00 40.28 263 ASP A CA 1
ATOM 2082 C C . ASP A 1 263 ? 8.434 -14.241 -30.202 1.00 40.28 263 ASP A C 1
ATOM 2084 O O . ASP A 1 263 ? 9.095 -14.081 -31.232 1.00 40.28 263 ASP A O 1
ATOM 2088 N N . ASN A 1 264 ? 9.012 -14.214 -28.992 1.00 36.16 264 ASN A N 1
ATOM 2089 C CA . ASN A 1 264 ? 10.461 -14.113 -28.715 1.00 36.16 264 ASN A CA 1
ATOM 2090 C C . ASN A 1 264 ? 10.927 -15.253 -27.804 1.00 36.16 264 ASN A C 1
ATOM 2092 O O . ASN A 1 264 ? 12.130 -15.588 -27.876 1.00 36.16 264 ASN A O 1
#

Solvent-accessible surface area (backbone atoms only — not comparable to full-atom values): 14999 Å² total; per-residue (Å²): 87,64,86,51,92,88,47,48,45,37,39,35,45,55,39,52,69,77,58,92,56,100,62,81,72,74,66,54,28,27,36,33,41,34,35,54,52,65,78,29,25,41,36,45,78,79,50,72,39,50,44,75,35,68,50,76,46,46,73,88,74,51,66,90,84,61,58,92,90,56,30,49,43,76,50,74,38,78,57,89,72,64,59,57,35,74,48,59,87,74,69,67,91,66,72,45,90,65,62,49,64,30,32,36,34,43,32,40,101,73,35,69,32,58,37,82,48,69,77,61,52,80,50,27,74,48,85,70,36,61,32,74,45,66,39,79,81,68,54,66,47,93,73,46,47,27,32,40,39,37,35,24,54,45,29,60,37,35,56,59,79,39,62,40,37,32,26,32,63,79,81,40,48,75,58,45,77,50,77,40,45,31,42,25,50,34,78,43,71,50,76,74,43,84,53,76,84,53,103,51,44,44,27,43,34,23,80,66,36,52,64,53,62,33,41,38,38,27,36,88,80,42,66,46,64,47,50,47,68,62,77,60,75,46,74,74,53,91,74,78,64,49,65,60,51,46,48,53,54,49,50,55,52,51,62,55,34,52,56,57,63,77,75,110

Nearest PDB structures (foldseek):
  1nc7-assembly1_C  TM=5.190E-01  e=1.124E-01  Thermotoga maritima
  4lnv-assembly3_C  TM=2.368E-01  e=3.023E+00  Anopheles gambiae
  7q9i-assembly1_A  TM=1.385E-01  e=5.829E-01  Severe acute respiratory syndrome coronavirus 2
  7q9i-assembly1_B  TM=1.050E-01  e=4.681E-01  Severe acute respiratory syndrome coronavirus 2
  7q0i-assembly1_D  TM=9.520E-02  e=9.041E-01  Severe acute respiratory syndrome coronavirus 2

Secondary structure (DSSP, 8-state):
----TT-EEEEEEESS-SS--SS-----EEEEEEEEETTEEEEEEEEEE-TT-EEEEEGGGS-TTS-TTS--EEEEESS---SEESSPPP--TT--SSPP-EEEEEE-SS-EEEEE-PPPHHHHT-SS--EEEEETT----TTEEEEEEEE---SS----EEEEEEEETTT--EEEEEEEETTSEEEEEGGGG-----SS-EEEEESS---EEEEEEEETTSSSEEEEE---GGGG-SSS-HHHHHHHHHHHHHHHHHHHHH--

Radius of gyration: 19.13 Å; Cα contacts (8 Å, |Δi|>4): 565; chains: 1; bounding box: 47×38×51 Å

Sequence (264 aa):
MPRIEGLKCSVTLANFPCVEGERLWSLEQVIHVAWSEHSVWQVRTLGTVLPGKSVVCTCDELPSELPDDISPFFFFHPKKLPSTLDRLIISDLMLTSPNWRANIRLSSPTTSTSYQGEYPGSMIGVEKGTLLSLSPLVQLKAGLTSKLILVNLGAKPGNEIGQVRFAQMRRKKVLHETTVRRNHCNIIDLSLLDYDDSDDPVCVFSKDLTGVPIFLTHDLKFTKMSLEHTHPPAEMLVFGDKREFQKQMKGWWLSKVYKHADDN

Mean predicted aligned error: 6.37 Å

pLDDT: mean 86.46, std 10.92, range [36.16, 98.06]

Foldseek 3Di:
DDDDPQKWKKKKFAQEAPDDDPDQRFAKWFKWKWWFDAFKIFIDTLGIAGHGGMDMDTPVSDDPPDDPQIDIDMDIDSDDDPRIDSWDDQDCPQPDVVGGFMKMKIDHPQDIEIDGDDDHSVQQAPQWAKDKFWCLPADLDPQKWKKKFKAFHHGTGFFDKFKKWKAFQPVLHTQDIDIGTHRGRDIGTPNSSPDDSPPTTMMMMGRGTDTWIWMWMAGPRRNDIYIDGGDQCLVVDPDDDSVVVSVVVNVVSCVVNVVVVVVD